Protein AF-A0A453E4I3-F1 (afdb_monomer)

Nearest PDB structures (foldseek):
  7nac-assembly1_x  TM=6.043E-01  e=1.266E-05  Saccharomyces cerevisiae BY4741

Foldseek 3Di:
DVLLVVCQQAVVLQVVLQVVLVVVLVCLVPDPCCVVSPLLPDASLVVSVVSNHLDHDPDPSVVVVSHHNPNHDHPPDDDSVPRAHPDPVVNVVVVVVVVVVVVCVVPPDPPPDPPPDDPDPDDPDDDDDPVVVVVVVVVVVVVLVVVLVVLVVCVVVVNADPVRSCVVNVVVDDDDDDDDDDDDDDDDDDDDDDDDPPPDPDDDDDDDDDDDDDDDDDDDDDD

InterPro domains:
  IPR025313 ATP-dependent rRNA helicase SPB4-like, C-terminal extension [PF13959] (10-59)
  IPR025313 ATP-dependent rRNA helicase SPB4-like, C-terminal extension [SM01178] (1-61)

Solvent-accessible surface area (backbone atoms only — not comparable to full-atom values): 14624 Å² total; per-residue (Å²): 114,71,58,39,56,50,26,62,65,20,34,62,52,38,53,48,26,50,52,51,52,54,51,48,58,50,50,58,68,72,46,84,60,52,86,80,51,42,68,73,73,41,52,53,10,45,51,41,52,75,51,22,49,67,66,84,77,96,40,74,78,62,70,69,69,57,46,45,59,64,72,52,74,74,68,79,94,71,69,75,83,74,47,48,49,78,49,69,71,58,40,54,51,48,52,52,51,50,50,52,52,51,52,48,62,70,67,49,71,81,75,74,71,87,66,75,80,70,87,69,81,84,71,87,76,72,88,71,55,73,70,58,50,52,60,45,50,61,45,54,56,51,53,50,54,53,48,49,53,52,51,51,53,32,40,78,67,68,78,41,55,71,72,57,49,28,63,73,65,61,70,73,72,80,90,83,87,88,82,88,85,86,84,81,89,85,83,89,80,85,88,84,80,90,90,84,92,82,87,82,93,83,77,87,81,93,81,82,90,77,87,83,80,84,83,78,84,80,81,83,80,80,130

Structure (mmCIF, N/CA/C/O backbone):
data_AF-A0A453E4I3-F1
#
_entry.id   AF-A0A453E4I3-F1
#
loop_
_atom_site.group_PDB
_atom_site.id
_atom_site.type_symbol
_atom_site.label_atom_id
_atom_site.label_alt_id
_atom_site.label_comp_id
_atom_site.label_asym_id
_atom_site.label_entity_id
_atom_site.label_seq_id
_atom_site.pdbx_PDB_ins_code
_atom_site.Cartn_x
_atom_site.Cartn_y
_atom_site.Cartn_z
_atom_site.occupancy
_atom_site.B_iso_or_equiv
_atom_site.auth_seq_id
_atom_site.auth_comp_id
_atom_site.auth_asym_id
_atom_site.auth_atom_id
_atom_site.pdbx_PDB_model_num
ATOM 1 N N . LEU A 1 1 ? -17.769 -10.051 -6.712 1.00 65.50 1 LEU A N 1
ATOM 2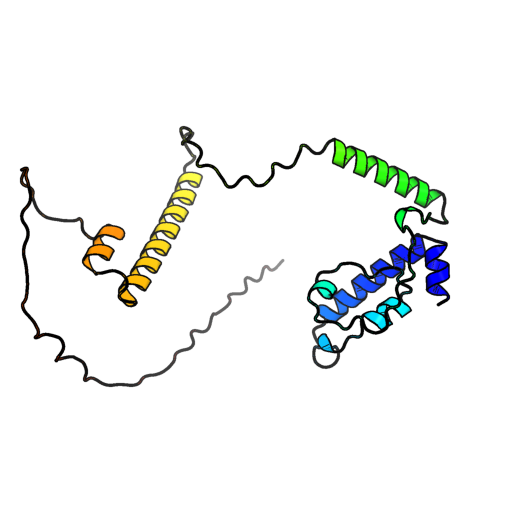 C CA . LEU A 1 1 ? -17.917 -8.737 -6.027 1.00 65.50 1 LEU A CA 1
ATOM 3 C C . LEU A 1 1 ? -18.300 -8.841 -4.541 1.00 65.50 1 LEU A C 1
ATOM 5 O O . LEU A 1 1 ? -18.122 -7.856 -3.840 1.00 65.50 1 LEU A O 1
ATOM 9 N N . GLN A 1 2 ? -18.733 -10.004 -4.033 1.00 82.44 2 GLN A N 1
ATOM 10 C CA . GLN A 1 2 ? -19.125 -10.207 -2.622 1.00 82.44 2 GLN A CA 1
ATOM 11 C C . GLN A 1 2 ? -18.036 -9.840 -1.590 1.00 82.44 2 GLN A C 1
ATOM 13 O O . GLN A 1 2 ? -18.333 -9.367 -0.501 1.00 82.44 2 GLN A O 1
ATOM 18 N N . ILE A 1 3 ? -16.753 -9.998 -1.933 1.00 86.88 3 ILE A N 1
ATOM 19 C CA . ILE A 1 3 ? -15.653 -9.616 -1.030 1.00 86.88 3 ILE A CA 1
ATOM 20 C C . ILE A 1 3 ? -15.566 -8.088 -0.876 1.00 86.88 3 ILE A C 1
ATOM 22 O O . ILE A 1 3 ? -15.268 -7.594 0.207 1.00 86.88 3 ILE A O 1
ATOM 26 N N . ARG A 1 4 ? -15.880 -7.320 -1.930 1.00 86.81 4 ARG A N 1
ATOM 27 C CA . ARG A 1 4 ? -15.870 -5.849 -1.872 1.00 86.81 4 ARG A CA 1
ATOM 28 C C . ARG A 1 4 ? -16.998 -5.298 -1.010 1.00 86.81 4 ARG A C 1
ATOM 30 O O . ARG A 1 4 ? -16.767 -4.337 -0.290 1.00 86.81 4 ARG A O 1
ATOM 37 N N . THR A 1 5 ? -18.185 -5.905 -1.052 1.00 88.12 5 THR A N 1
ATOM 38 C CA . THR A 1 5 ? -19.294 -5.510 -0.169 1.00 88.12 5 THR A CA 1
ATOM 39 C C . THR A 1 5 ? -18.941 -5.795 1.289 1.00 88.12 5 THR A C 1
ATOM 41 O O . THR A 1 5 ? -19.054 -4.908 2.126 1.00 88.12 5 THR A O 1
ATOM 44 N N . ALA A 1 6 ? -18.359 -6.962 1.575 1.00 88.00 6 ALA A N 1
ATOM 45 C CA . ALA A 1 6 ? -17.867 -7.281 2.915 1.00 88.00 6 ALA A CA 1
ATOM 46 C C . ALA A 1 6 ? -16.753 -6.323 3.391 1.00 88.00 6 ALA A C 1
ATOM 48 O O . ALA A 1 6 ? -16.702 -5.954 4.563 1.00 88.00 6 ALA A O 1
ATOM 49 N N . ALA A 1 7 ? -15.873 -5.879 2.489 1.00 87.38 7 ALA A N 1
ATOM 50 C CA . ALA A 1 7 ? -14.812 -4.924 2.807 1.00 87.38 7 ALA A CA 1
ATOM 51 C C . ALA A 1 7 ? -15.319 -3.486 3.040 1.00 87.38 7 ALA A C 1
ATOM 53 O O . ALA A 1 7 ? -14.639 -2.708 3.708 1.00 87.38 7 ALA A O 1
ATOM 54 N N . LEU A 1 8 ? -16.499 -3.133 2.516 1.00 87.00 8 LEU A N 1
ATOM 55 C CA . LEU A 1 8 ? -17.184 -1.873 2.829 1.00 87.00 8 LEU A CA 1
ATOM 56 C C . LEU A 1 8 ? -17.835 -1.895 4.212 1.00 87.00 8 LEU A C 1
ATOM 58 O O . LEU A 1 8 ? -17.857 -0.876 4.896 1.00 87.00 8 LEU A O 1
ATOM 62 N N . GLU A 1 9 ? -18.348 -3.052 4.621 1.00 88.19 9 GLU A N 1
ATOM 63 C CA . GLU A 1 9 ? -19.006 -3.232 5.914 1.00 88.19 9 GLU A CA 1
ATOM 64 C C . GLU A 1 9 ? -18.011 -3.349 7.074 1.00 88.19 9 GLU A C 1
ATOM 66 O O . GLU A 1 9 ? -18.270 -2.830 8.160 1.00 88.19 9 GLU A O 1
ATOM 71 N N . ASP A 1 10 ? -16.875 -4.026 6.865 1.00 90.25 10 ASP A N 1
ATOM 72 C CA . ASP A 1 10 ? -15.872 -4.251 7.906 1.00 90.25 10 ASP A CA 1
ATOM 73 C C . ASP A 1 10 ? -14.458 -3.853 7.471 1.00 90.25 10 ASP A C 1
ATOM 75 O O . ASP A 1 10 ? -13.824 -4.460 6.598 1.00 90.25 10 ASP A O 1
ATOM 79 N N . ARG A 1 11 ? -13.900 -2.884 8.205 1.00 88.94 11 ARG A N 1
ATOM 80 C CA . ARG A 1 11 ? -12.520 -2.414 8.039 1.00 88.94 11 ARG A CA 1
ATOM 81 C C . ARG A 1 11 ? -11.485 -3.536 8.175 1.00 88.94 11 ARG A C 1
ATOM 83 O O . ARG A 1 11 ? -10.435 -3.482 7.536 1.00 88.94 11 ARG A O 1
ATOM 90 N N . ASN A 1 12 ? -11.751 -4.565 8.983 1.00 90.06 12 ASN A N 1
ATOM 91 C CA . ASN A 1 12 ? -10.831 -5.693 9.161 1.00 90.06 12 ASN A CA 1
ATOM 92 C C . ASN A 1 12 ? -10.594 -6.448 7.851 1.00 90.06 12 ASN A C 1
ATOM 94 O O . ASN A 1 12 ? -9.460 -6.810 7.538 1.00 90.06 12 ASN A O 1
ATOM 98 N N . ILE A 1 13 ? -11.662 -6.673 7.088 1.00 90.81 13 ILE A N 1
ATOM 99 C CA . ILE A 1 13 ? -11.611 -7.382 5.809 1.00 90.81 13 ILE A CA 1
ATOM 100 C C . ILE A 1 13 ? -10.838 -6.539 4.795 1.00 90.81 13 ILE A C 1
ATOM 102 O O . ILE A 1 13 ? -9.934 -7.054 4.139 1.00 90.81 13 ILE A O 1
ATOM 106 N N . MET A 1 14 ? -11.103 -5.230 4.754 1.00 89.25 14 MET A N 1
ATOM 107 C CA . MET A 1 14 ? -10.353 -4.285 3.925 1.00 89.25 14 MET A CA 1
ATOM 108 C C . MET A 1 14 ? -8.845 -4.309 4.229 1.00 89.25 14 MET A C 1
ATOM 110 O O . MET A 1 14 ? -8.030 -4.464 3.319 1.00 89.25 14 MET A O 1
ATOM 114 N N . GLU A 1 15 ? -8.448 -4.187 5.500 1.00 89.62 15 GLU A N 1
ATOM 115 C CA . GLU A 1 15 ? -7.031 -4.180 5.896 1.00 89.62 15 GLU A CA 1
ATOM 116 C C . GLU A 1 15 ? -6.336 -5.517 5.611 1.00 89.62 15 GLU A C 1
ATOM 118 O O . GLU A 1 15 ? -5.180 -5.544 5.179 1.00 89.62 15 GLU A O 1
ATOM 123 N N . LYS A 1 16 ? -7.039 -6.638 5.814 1.00 92.00 16 LYS A N 1
ATOM 124 C CA . LYS A 1 16 ? -6.532 -7.972 5.471 1.00 92.00 16 LYS A CA 1
ATOM 125 C C . LYS A 1 16 ? -6.342 -8.133 3.966 1.00 92.00 16 LYS A C 1
ATOM 127 O O . LYS A 1 16 ? -5.296 -8.637 3.564 1.00 92.00 16 LYS A O 1
ATOM 132 N N . GLY A 1 17 ? -7.293 -7.669 3.155 1.00 92.12 17 GLY A N 1
ATOM 133 C CA . GLY A 1 17 ? -7.183 -7.672 1.695 1.00 92.12 17 GLY A CA 1
ATOM 134 C C . GLY A 1 17 ? -5.969 -6.874 1.219 1.00 92.12 17 GLY A C 1
ATOM 135 O O . GLY A 1 17 ? -5.160 -7.380 0.443 1.00 92.12 17 GLY A O 1
ATOM 136 N N . LEU A 1 18 ? -5.770 -5.670 1.769 1.00 91.31 18 LEU A N 1
ATOM 137 C CA . LEU A 1 18 ? -4.597 -4.837 1.477 1.00 91.31 18 LEU A CA 1
ATOM 138 C C . LEU A 1 18 ? -3.288 -5.542 1.843 1.00 91.31 18 LEU A C 1
ATOM 140 O O . LEU A 1 18 ? -2.374 -5.612 1.023 1.00 91.31 18 LEU A O 1
ATOM 144 N N . ARG A 1 19 ? -3.193 -6.095 3.057 1.00 92.69 19 ARG A N 1
ATOM 145 C CA . ARG A 1 19 ? -1.989 -6.800 3.518 1.00 92.69 19 ARG A CA 1
ATOM 146 C C . ARG A 1 19 ? -1.689 -8.036 2.669 1.00 92.69 19 ARG A C 1
ATOM 148 O O . ARG A 1 19 ? -0.531 -8.249 2.315 1.00 92.69 19 ARG A O 1
ATOM 155 N N . ALA A 1 20 ? -2.711 -8.824 2.341 1.00 94.25 20 ALA A N 1
ATOM 156 C CA . ALA A 1 20 ? -2.578 -10.012 1.504 1.00 94.25 20 ALA A CA 1
ATOM 157 C C . ALA A 1 20 ? -2.053 -9.642 0.112 1.00 94.25 20 ALA A C 1
ATOM 159 O O . ALA A 1 20 ? -1.038 -10.183 -0.324 1.00 94.25 20 ALA A O 1
ATOM 160 N N . PHE A 1 21 ? -2.658 -8.643 -0.529 1.00 92.50 21 PHE A N 1
ATOM 161 C CA . PHE A 1 21 ? -2.232 -8.159 -1.838 1.00 92.50 21 PHE A CA 1
ATOM 162 C C . PHE A 1 21 ? -0.782 -7.653 -1.844 1.00 92.50 21 PHE A C 1
ATOM 164 O O . PHE A 1 21 ? 0.012 -8.059 -2.690 1.00 92.50 21 PHE A O 1
ATOM 171 N N . VAL A 1 22 ? -0.403 -6.818 -0.869 1.00 91.00 22 VAL A N 1
ATOM 172 C CA . VAL A 1 22 ? 0.975 -6.307 -0.734 1.00 91.00 22 VAL A CA 1
ATOM 173 C C . VAL A 1 22 ? 1.964 -7.465 -0.582 1.00 91.00 22 VAL A C 1
ATOM 175 O O . VAL A 1 22 ? 3.005 -7.486 -1.240 1.00 91.00 22 VAL A O 1
ATOM 178 N N . SER A 1 23 ? 1.635 -8.444 0.267 1.00 93.12 23 SER A N 1
ATOM 179 C CA . SER A 1 23 ? 2.494 -9.608 0.497 1.00 93.12 23 SER A CA 1
ATOM 180 C C . SER A 1 23 ? 2.661 -10.466 -0.757 1.00 93.12 23 SER A C 1
ATOM 182 O O . SER A 1 23 ? 3.783 -10.855 -1.075 1.00 93.12 23 SER A O 1
ATOM 184 N N . PHE A 1 24 ? 1.582 -10.674 -1.517 1.00 92.38 24 PHE A N 1
ATOM 185 C CA . PHE A 1 24 ? 1.616 -11.416 -2.770 1.00 92.38 24 PHE A CA 1
ATOM 186 C C . PHE A 1 24 ? 2.510 -10.719 -3.797 1.00 92.38 24 PHE A C 1
ATOM 188 O O . PHE A 1 24 ? 3.460 -11.323 -4.289 1.00 92.38 24 PHE A O 1
ATOM 195 N N . VAL A 1 25 ? 2.270 -9.431 -4.067 1.00 89.81 25 VAL A N 1
ATOM 196 C CA . VAL A 1 25 ? 3.032 -8.662 -5.066 1.00 89.81 25 VAL A CA 1
ATOM 197 C C . VAL A 1 25 ? 4.521 -8.634 -4.718 1.00 89.81 25 VAL A C 1
ATOM 199 O O . VAL A 1 25 ? 5.370 -8.810 -5.593 1.00 89.81 25 VAL A O 1
ATOM 202 N N . ARG A 1 26 ? 4.851 -8.475 -3.432 1.00 89.38 26 ARG A N 1
ATOM 203 C CA . ARG A 1 26 ? 6.235 -8.516 -2.957 1.00 89.38 26 ARG A CA 1
ATOM 204 C C . ARG A 1 26 ? 6.865 -9.897 -3.142 1.00 89.38 26 ARG A C 1
ATOM 206 O O . ARG A 1 26 ? 7.964 -9.982 -3.679 1.00 89.38 26 ARG A O 1
ATOM 213 N N . SER A 1 27 ? 6.164 -10.962 -2.753 1.00 90.56 27 SER A N 1
ATOM 214 C CA . SER A 1 27 ? 6.661 -12.333 -2.923 1.00 90.56 27 SER A CA 1
ATOM 215 C C . SER A 1 27 ? 6.886 -12.683 -4.396 1.00 90.56 27 SER A C 1
ATOM 217 O O . SER A 1 27 ? 7.904 -13.272 -4.739 1.00 90.56 27 SER A O 1
ATOM 219 N N . TYR A 1 28 ? 5.995 -12.227 -5.282 1.00 89.38 28 TYR A N 1
ATOM 220 C CA . TYR A 1 28 ? 6.096 -12.439 -6.722 1.00 89.38 28 TYR A CA 1
ATOM 221 C C . TYR A 1 28 ? 7.325 -11.730 -7.312 1.00 89.38 28 TYR A C 1
ATOM 223 O O . TYR A 1 28 ? 7.970 -12.251 -8.217 1.00 89.38 28 TYR A O 1
ATOM 231 N N . LYS A 1 29 ? 7.680 -10.551 -6.785 1.00 86.38 2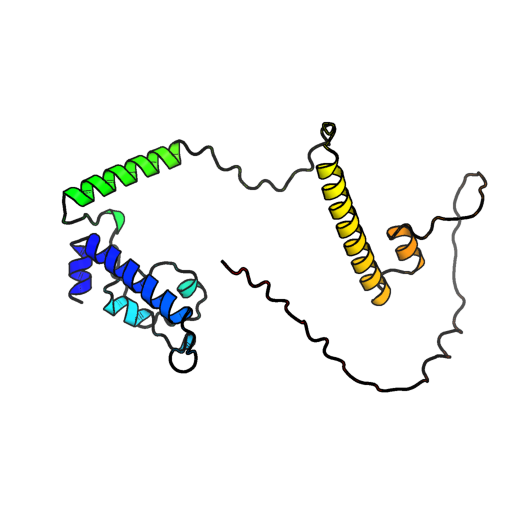9 LYS A N 1
ATOM 232 C CA . LYS A 1 29 ? 8.879 -9.801 -7.187 1.00 86.38 29 LYS A CA 1
ATOM 233 C C . LYS A 1 29 ? 10.178 -10.435 -6.689 1.00 86.38 29 LYS A C 1
ATOM 235 O O . LYS A 1 29 ? 11.168 -10.424 -7.412 1.00 86.38 29 LYS A O 1
ATOM 240 N N . GLU A 1 30 ? 10.192 -10.914 -5.448 1.00 88.00 30 GLU A N 1
ATOM 241 C CA . GLU A 1 30 ? 11.379 -11.504 -4.811 1.00 88.00 30 GLU A CA 1
ATOM 242 C C . GLU A 1 30 ? 11.638 -12.953 -5.269 1.00 88.00 30 GLU A C 1
ATOM 244 O O . GLU A 1 30 ? 12.717 -13.493 -5.032 1.00 88.00 30 GLU A O 1
ATOM 249 N N . HIS A 1 31 ? 10.679 -13.583 -5.951 1.00 89.56 31 HIS A N 1
ATOM 250 C CA . HIS A 1 31 ? 10.796 -14.961 -6.406 1.00 89.56 31 HIS A CA 1
ATOM 251 C C . HIS A 1 31 ? 11.916 -15.156 -7.448 1.00 89.56 31 HIS A C 1
ATOM 253 O O . HIS A 1 31 ? 12.016 -14.428 -8.434 1.00 89.56 31 HIS A O 1
ATOM 259 N N . HIS A 1 32 ? 12.734 -16.201 -7.274 1.00 83.44 32 HIS A N 1
ATOM 260 C CA . HIS A 1 32 ? 13.898 -16.460 -8.133 1.00 83.44 32 HIS A CA 1
ATOM 261 C C . HIS A 1 32 ? 13.551 -17.012 -9.529 1.00 83.44 32 HIS A C 1
ATOM 263 O O . HIS A 1 32 ? 14.314 -16.814 -10.474 1.00 83.44 32 HIS A O 1
ATOM 269 N N . CYS A 1 33 ? 12.405 -17.681 -9.703 1.00 85.50 33 CYS A N 1
ATOM 270 C CA . CYS A 1 33 ? 11.999 -18.236 -11.004 1.00 85.50 33 CYS A CA 1
ATOM 271 C C . CYS A 1 33 ? 11.365 -17.176 -11.918 1.00 85.50 33 CYS A C 1
ATOM 273 O O . CYS A 1 33 ? 10.150 -17.149 -12.114 1.00 85.50 33 CYS A O 1
ATOM 275 N N . SER A 1 34 ? 12.207 -16.339 -12.518 1.00 80.62 34 SER A N 1
ATOM 276 C CA . SER A 1 34 ? 11.815 -15.266 -13.444 1.00 80.62 34 SER A CA 1
ATOM 277 C C . SER A 1 34 ? 11.158 -15.752 -14.745 1.00 80.62 34 SER A C 1
ATOM 279 O O . SER A 1 34 ? 10.424 -14.993 -15.380 1.00 80.62 34 SER A O 1
ATOM 281 N N . PHE A 1 35 ? 11.404 -17.007 -15.147 1.00 84.31 35 PHE A N 1
ATOM 282 C CA . PHE A 1 35 ? 10.834 -17.594 -16.366 1.00 84.31 35 PHE A CA 1
ATOM 283 C C . PHE A 1 35 ? 9.330 -17.869 -16.237 1.00 84.31 35 PHE A C 1
ATOM 285 O O . PHE A 1 35 ? 8.564 -17.540 -17.140 1.00 84.31 35 PHE A O 1
ATOM 292 N N . ILE A 1 36 ? 8.912 -18.428 -15.099 1.00 87.69 36 ILE A N 1
ATOM 293 C CA . ILE A 1 36 ? 7.507 -18.744 -14.810 1.00 87.69 36 ILE A CA 1
ATOM 294 C C . ILE A 1 36 ? 6.795 -17.483 -14.310 1.00 87.69 36 ILE A C 1
ATOM 296 O O . ILE A 1 36 ? 5.741 -17.108 -14.819 1.00 87.69 36 ILE A O 1
ATOM 300 N N . PHE A 1 37 ? 7.408 -16.773 -13.360 1.00 87.06 37 PHE A N 1
ATOM 301 C CA . PHE A 1 37 ? 6.843 -15.567 -12.762 1.00 87.06 37 PHE A CA 1
ATOM 302 C C . PHE A 1 37 ? 7.352 -14.318 -13.475 1.00 87.06 37 PHE A C 1
ATOM 304 O O . PHE A 1 37 ? 8.240 -13.595 -13.019 1.00 87.06 37 PHE A O 1
ATOM 311 N N . ARG A 1 38 ? 6.771 -14.055 -14.646 1.00 87.12 38 ARG A N 1
ATOM 312 C CA . ARG A 1 38 ? 7.106 -12.874 -15.446 1.00 87.12 38 ARG A CA 1
ATOM 313 C C . ARG A 1 38 ? 6.513 -11.626 -14.797 1.00 87.12 38 ARG A C 1
ATOM 315 O O . ARG A 1 38 ? 5.298 -11.453 -14.785 1.00 87.12 38 ARG A O 1
ATOM 322 N N . TRP A 1 39 ? 7.367 -10.722 -14.316 1.00 85.12 39 TRP A N 1
ATOM 323 C CA . TRP A 1 39 ? 6.939 -9.459 -13.692 1.00 85.12 39 TRP A CA 1
ATOM 324 C C . TRP A 1 39 ? 6.088 -8.582 -14.620 1.00 85.12 39 TRP A C 1
ATOM 326 O O . TRP A 1 39 ? 5.026 -8.107 -14.239 1.00 85.12 39 TRP A O 1
ATOM 336 N N . LYS A 1 40 ? 6.521 -8.428 -15.878 1.00 84.50 40 LYS A N 1
ATOM 337 C CA . LYS A 1 40 ? 5.840 -7.591 -16.884 1.00 84.50 40 LYS A CA 1
ATOM 338 C C . LYS A 1 40 ? 4.477 -8.135 -17.330 1.00 84.50 40 LYS A C 1
ATOM 340 O O . LYS A 1 40 ? 3.692 -7.392 -17.903 1.00 84.50 40 LYS A O 1
ATOM 345 N N . GLY A 1 41 ? 4.228 -9.429 -17.127 1.00 84.38 41 GLY A N 1
ATOM 346 C CA . GLY A 1 41 ? 2.976 -10.087 -17.512 1.00 84.38 41 GLY A CA 1
ATOM 347 C C . GLY A 1 41 ? 1.935 -10.121 -16.396 1.00 84.38 41 GLY A C 1
ATOM 348 O O . GLY A 1 41 ? 0.846 -10.641 -16.610 1.00 84.38 41 GLY A O 1
ATOM 349 N N . LEU A 1 42 ? 2.260 -9.606 -15.205 1.00 87.12 42 LEU A N 1
ATOM 350 C CA . LEU A 1 42 ? 1.363 -9.669 -14.062 1.00 87.12 42 LEU A CA 1
ATOM 351 C C . LEU A 1 42 ? 0.258 -8.607 -14.182 1.00 87.12 42 LEU A C 1
ATOM 353 O O . LEU A 1 42 ? 0.509 -7.400 -14.123 1.00 87.12 42 LEU A O 1
ATOM 357 N N . GLU A 1 43 ? -0.984 -9.067 -14.320 1.00 88.00 43 GLU A N 1
ATOM 358 C CA . GLU A 1 43 ? -2.178 -8.221 -14.364 1.00 88.00 43 GLU A CA 1
ATOM 359 C C . GLU A 1 43 ? -2.638 -7.846 -12.949 1.00 88.00 43 GLU A C 1
ATOM 361 O O . GLU A 1 43 ? -3.567 -8.418 -12.375 1.00 88.00 43 GLU A O 1
ATOM 366 N N . VAL A 1 44 ? -1.978 -6.842 -12.376 1.00 87.94 44 VAL A N 1
ATOM 367 C CA . VAL A 1 44 ? -2.244 -6.367 -11.010 1.00 87.94 44 VAL A CA 1
ATOM 368 C C . VAL A 1 44 ? -3.665 -5.832 -10.847 1.00 87.94 44 VAL A C 1
ATOM 370 O O . VAL A 1 44 ? -4.245 -5.960 -9.771 1.00 87.94 44 VAL A O 1
ATOM 373 N N . GLY A 1 45 ? -4.241 -5.258 -11.907 1.00 87.94 45 GLY A N 1
ATOM 374 C CA . GLY A 1 45 ? -5.604 -4.732 -11.876 1.00 87.94 45 GLY A CA 1
ATOM 375 C C . GLY A 1 45 ? -6.651 -5.801 -11.544 1.00 87.94 45 GLY A C 1
ATOM 376 O O . GLY A 1 45 ? -7.450 -5.604 -10.630 1.00 87.94 45 GLY A O 1
ATOM 377 N N . LYS A 1 46 ? -6.611 -6.954 -12.227 1.00 89.06 46 LYS A N 1
ATOM 378 C CA . LYS A 1 46 ? -7.532 -8.077 -11.969 1.00 89.06 46 LYS A CA 1
ATOM 379 C C . LYS A 1 46 ? -7.279 -8.712 -10.607 1.00 89.06 46 LYS A C 1
ATOM 381 O O . LYS A 1 46 ? -8.218 -8.940 -9.854 1.00 89.06 46 LYS A O 1
ATOM 386 N N . LEU A 1 47 ? -6.012 -8.890 -10.248 1.00 90.25 47 LEU A N 1
ATOM 387 C CA . LEU A 1 47 ? -5.635 -9.416 -8.942 1.00 90.25 47 LEU A CA 1
ATOM 388 C C . LEU A 1 47 ? -6.183 -8.544 -7.796 1.00 90.25 47 LEU A C 1
ATOM 390 O O . LEU A 1 47 ? -6.741 -9.044 -6.823 1.00 90.25 47 LEU A O 1
ATOM 394 N N . ALA A 1 48 ? -6.092 -7.219 -7.925 1.00 89.94 48 ALA A N 1
ATOM 395 C CA . ALA A 1 48 ? -6.660 -6.288 -6.954 1.00 89.94 48 ALA A CA 1
ATOM 396 C C . ALA A 1 48 ? -8.190 -6.435 -6.819 1.00 89.94 48 ALA A C 1
ATOM 398 O O . ALA A 1 48 ? -8.730 -6.248 -5.726 1.00 89.94 48 ALA A O 1
ATOM 399 N N . MET A 1 49 ? -8.891 -6.792 -7.901 1.00 88.25 49 MET A N 1
ATOM 400 C CA . MET A 1 49 ? -10.328 -7.086 -7.867 1.00 88.25 49 MET A CA 1
ATOM 401 C C . MET A 1 49 ? -10.632 -8.378 -7.102 1.00 88.25 49 MET A C 1
ATOM 403 O O . MET A 1 49 ? -11.595 -8.406 -6.335 1.00 88.25 49 MET A O 1
ATOM 407 N N . GLU A 1 50 ? -9.819 -9.421 -7.286 1.00 88.56 50 GLU A N 1
ATOM 408 C CA . GLU A 1 50 ? -9.969 -10.720 -6.612 1.00 88.56 50 GLU A CA 1
ATOM 409 C C . GLU A 1 50 ? -9.745 -10.613 -5.102 1.00 88.56 50 GLU A C 1
ATOM 411 O O . GLU A 1 50 ? -10.546 -11.123 -4.321 1.00 88.56 50 GLU A O 1
ATOM 416 N N . TYR A 1 51 ? -8.735 -9.846 -4.677 1.00 89.81 51 TYR A N 1
ATOM 417 C CA . TYR A 1 51 ? -8.526 -9.511 -3.262 1.00 89.81 51 TYR A CA 1
ATOM 418 C C . TYR A 1 51 ? -9.582 -8.550 -2.695 1.00 89.81 51 TYR A C 1
ATOM 420 O O . TYR A 1 51 ? -9.541 -8.211 -1.512 1.00 89.81 51 TYR A O 1
ATOM 428 N N . GLY A 1 52 ? -10.524 -8.090 -3.523 1.00 88.81 52 GLY A N 1
ATOM 429 C CA . GLY A 1 52 ? -11.607 -7.212 -3.110 1.00 88.81 52 GLY A CA 1
ATOM 430 C C . GLY A 1 52 ? -11.139 -5.826 -2.680 1.00 88.81 52 GLY A C 1
ATOM 431 O O . GLY A 1 52 ? -11.784 -5.198 -1.845 1.00 88.81 52 GLY A O 1
ATOM 432 N N . LEU A 1 53 ? -10.031 -5.330 -3.239 1.00 89.31 53 LEU A N 1
ATOM 433 C CA . LEU A 1 53 ? -9.504 -4.018 -2.885 1.00 89.31 53 LEU A CA 1
ATOM 434 C C . LEU A 1 53 ? -10.439 -2.908 -3.355 1.00 89.31 53 LEU A C 1
ATOM 436 O O . LEU A 1 53 ? -10.889 -2.902 -4.504 1.00 89.31 53 LEU A O 1
ATOM 440 N N . LEU A 1 54 ? -10.688 -1.946 -2.469 1.00 87.62 54 LEU A N 1
ATOM 441 C CA . LEU A 1 54 ? -11.436 -0.731 -2.786 1.00 87.62 54 LEU A CA 1
ATOM 442 C C . LEU A 1 54 ? -10.520 0.316 -3.434 1.00 87.62 54 LEU A C 1
ATOM 444 O O . LEU A 1 54 ? -10.924 1.008 -4.364 1.00 87.62 54 LEU A O 1
ATOM 448 N N . GLN A 1 55 ? -9.266 0.378 -2.976 1.00 85.69 55 GLN A N 1
ATOM 449 C CA . GLN A 1 55 ? -8.212 1.240 -3.497 1.00 85.69 55 GLN A CA 1
ATOM 450 C C . GLN A 1 55 ? -6.929 0.431 -3.689 1.00 85.69 55 GLN A C 1
ATOM 452 O O . GLN A 1 55 ? -6.584 -0.414 -2.861 1.00 85.69 55 GLN A O 1
ATOM 457 N N . ILE A 1 56 ? -6.202 0.714 -4.769 1.00 85.06 56 ILE A N 1
ATOM 458 C CA . ILE A 1 56 ? -4.878 0.133 -4.984 1.00 85.06 56 ILE A CA 1
ATOM 459 C C . ILE A 1 56 ? -3.878 0.822 -4.043 1.00 85.06 56 ILE A C 1
ATOM 461 O O . ILE A 1 56 ? -3.744 2.049 -4.098 1.00 85.06 56 ILE A O 1
ATOM 465 N N . PRO A 1 57 ? -3.154 0.073 -3.192 1.00 86.00 57 PRO A N 1
ATOM 466 C CA . PRO A 1 57 ? -2.146 0.658 -2.324 1.00 86.00 57 PRO A CA 1
ATOM 467 C C . PRO A 1 57 ? -0.991 1.229 -3.149 1.00 86.00 57 PRO A C 1
ATOM 469 O O . PRO A 1 57 ? -0.503 0.623 -4.105 1.00 86.00 57 PRO A O 1
ATOM 472 N N . SER A 1 58 ? -0.524 2.407 -2.742 1.00 80.75 58 SER A N 1
ATOM 473 C CA . SER A 1 58 ? 0.560 3.123 -3.411 1.00 80.75 58 SER A CA 1
ATOM 474 C C . SER A 1 58 ? 1.924 2.520 -3.047 1.00 80.75 58 SER A C 1
ATOM 476 O O . SER A 1 58 ? 2.642 3.032 -2.189 1.00 80.75 58 SER A O 1
ATOM 478 N N . MET A 1 59 ? 2.276 1.402 -3.682 1.00 82.38 59 MET A N 1
ATOM 479 C CA . MET A 1 59 ? 3.543 0.688 -3.472 1.00 82.38 59 MET A CA 1
ATOM 480 C C . MET A 1 59 ? 4.591 1.078 -4.521 1.00 82.38 59 MET A C 1
ATOM 482 O O . MET A 1 59 ? 4.209 1.387 -5.653 1.00 82.38 59 MET A O 1
ATOM 486 N N . PRO A 1 60 ? 5.904 1.035 -4.210 1.00 73.75 60 PRO A N 1
ATOM 487 C CA . PRO A 1 60 ? 6.933 1.300 -5.211 1.00 73.75 60 PRO A CA 1
ATOM 488 C C . PRO A 1 60 ? 6.777 0.363 -6.414 1.00 73.75 60 PRO A C 1
ATOM 490 O O . PRO A 1 60 ? 6.900 0.806 -7.544 1.00 73.75 60 PRO A O 1
ATOM 493 N N . GLU A 1 61 ? 6.395 -0.893 -6.212 1.00 78.12 61 GLU A N 1
ATOM 494 C CA . GLU A 1 61 ? 6.135 -1.862 -7.282 1.00 78.12 61 GLU A CA 1
ATOM 495 C C . GLU A 1 61 ? 5.104 -1.360 -8.298 1.00 78.12 61 GLU A C 1
ATOM 497 O O . GLU A 1 61 ? 5.322 -1.476 -9.499 1.00 78.12 61 GLU A O 1
ATOM 502 N N . VAL A 1 62 ? 4.018 -0.756 -7.812 1.00 74.12 62 VAL A N 1
ATOM 503 C CA . VAL A 1 62 ? 2.902 -0.268 -8.632 1.00 74.12 62 VAL A CA 1
ATOM 504 C C . VAL A 1 62 ? 3.223 1.092 -9.265 1.00 74.12 62 VAL A C 1
ATOM 506 O O . VAL A 1 62 ? 2.799 1.365 -10.383 1.00 74.12 62 VAL A O 1
ATOM 509 N N . LYS A 1 63 ? 4.014 1.936 -8.587 1.00 70.62 63 LYS A N 1
ATOM 510 C CA . LYS A 1 63 ? 4.368 3.295 -9.042 1.00 70.62 63 LYS A CA 1
ATOM 511 C C . LYS A 1 63 ? 5.265 3.336 -10.276 1.00 70.62 63 LYS A C 1
ATOM 513 O O . LYS A 1 63 ? 5.186 4.287 -11.041 1.00 70.62 63 LYS A O 1
ATOM 518 N N . HIS A 1 64 ? 6.126 2.341 -10.481 1.00 67.06 64 HIS A N 1
ATOM 519 C CA . HIS A 1 64 ? 7.089 2.364 -11.591 1.00 67.06 64 HIS A CA 1
ATOM 520 C C . HIS A 1 64 ? 6.469 2.007 -12.961 1.00 67.06 64 HIS A C 1
ATOM 522 O O . HIS A 1 64 ? 7.213 1.663 -13.873 1.00 67.06 64 HIS A O 1
ATOM 528 N N . ASN A 1 65 ? 5.135 2.054 -13.117 1.00 61.06 65 ASN A N 1
ATOM 529 C CA . ASN A 1 65 ? 4.385 1.838 -14.370 1.00 61.06 65 ASN A CA 1
ATOM 530 C C . ASN A 1 65 ? 4.710 0.542 -15.144 1.00 61.06 65 ASN A C 1
ATOM 532 O O . ASN A 1 65 ? 4.333 0.390 -16.301 1.00 61.06 65 ASN A O 1
ATOM 536 N N . ASN A 1 66 ? 5.378 -0.421 -14.508 1.00 64.12 66 ASN A N 1
ATOM 537 C CA . ASN A 1 66 ? 5.772 -1.682 -15.138 1.00 64.12 66 ASN A CA 1
ATOM 538 C C . ASN A 1 66 ? 4.667 -2.749 -15.104 1.00 64.12 66 ASN A C 1
ATOM 540 O O . ASN A 1 66 ? 4.862 -3.826 -15.666 1.00 64.12 66 ASN A O 1
ATOM 544 N N . LEU A 1 67 ? 3.546 -2.483 -14.426 1.00 72.75 67 LEU A N 1
ATOM 545 C CA . LEU A 1 67 ? 2.451 -3.435 -14.257 1.00 72.75 67 LEU A CA 1
ATOM 546 C C . LEU A 1 67 ? 1.152 -2.855 -14.795 1.00 72.75 67 LEU A C 1
ATOM 548 O O . LEU A 1 67 ? 0.830 -1.686 -14.584 1.00 72.75 67 LEU A O 1
ATOM 552 N N . SER A 1 68 ? 0.398 -3.705 -15.486 1.00 75.06 68 SER A N 1
ATOM 553 C CA . SER A 1 68 ? -0.877 -3.326 -16.076 1.00 75.06 68 SER A CA 1
ATOM 554 C C . SER A 1 68 ? -1.946 -3.198 -14.990 1.00 75.06 68 SER A C 1
ATOM 556 O O . SER A 1 68 ? -2.289 -4.168 -14.309 1.00 75.06 68 SER A O 1
ATOM 558 N N . LEU A 1 69 ? -2.508 -1.995 -14.856 1.00 75.62 69 LEU A N 1
ATOM 559 C CA . LEU A 1 69 ? -3.678 -1.713 -14.013 1.00 75.62 69 LEU A CA 1
ATOM 560 C C . LEU A 1 69 ? -5.008 -2.008 -14.731 1.00 75.62 69 LEU A C 1
ATOM 562 O O . LEU A 1 69 ? -6.083 -1.705 -14.212 1.00 75.62 69 LEU A O 1
ATOM 566 N N . LYS A 1 70 ? -4.952 -2.605 -15.928 1.00 78.44 70 LYS A N 1
ATOM 567 C CA . LYS A 1 70 ? -6.133 -2.960 -16.717 1.00 78.44 70 LYS A CA 1
ATOM 568 C C . LYS A 1 70 ? -7.024 -3.924 -15.924 1.00 78.44 70 LYS A C 1
ATOM 570 O O . LYS A 1 70 ? -6.555 -4.939 -15.415 1.00 78.44 70 LYS A O 1
ATOM 575 N N . GLY A 1 71 ? -8.313 -3.603 -15.836 1.00 77.31 71 GLY A N 1
ATOM 576 C CA . GLY A 1 71 ? -9.314 -4.434 -15.159 1.00 77.31 71 GLY A CA 1
ATOM 577 C C . GLY A 1 71 ? -9.580 -4.084 -13.694 1.00 77.31 71 GLY A C 1
ATOM 578 O O . GLY A 1 71 ? -10.413 -4.743 -13.080 1.00 77.31 71 GLY A O 1
ATOM 579 N N . PHE A 1 72 ? -8.936 -3.053 -13.136 1.00 82.88 72 PHE A N 1
ATOM 580 C CA . PHE A 1 72 ? -9.354 -2.502 -11.847 1.00 82.88 72 PHE A CA 1
ATOM 581 C C . PHE A 1 72 ? -10.471 -1.473 -12.031 1.00 82.88 72 PHE A C 1
ATOM 583 O O . PHE A 1 72 ? -10.291 -0.464 -12.710 1.00 82.88 72 PHE A O 1
ATOM 590 N N . PHE A 1 73 ? -11.603 -1.706 -11.371 1.00 80.81 73 PHE A N 1
ATOM 591 C CA . PHE A 1 73 ? -12.714 -0.761 -11.319 1.00 80.81 73 PHE A CA 1
ATOM 592 C C . PHE A 1 73 ? -12.737 -0.091 -9.941 1.00 80.81 73 PHE A C 1
ATOM 594 O O . PHE A 1 73 ? -13.079 -0.771 -8.962 1.00 80.81 73 PHE A O 1
ATOM 601 N N . PRO A 1 74 ? -12.348 1.193 -9.822 1.00 72.31 74 PRO A N 1
ATOM 602 C CA . PRO A 1 74 ? -12.475 1.922 -8.568 1.00 72.31 74 PRO A CA 1
ATOM 603 C C . PRO A 1 74 ? -13.958 2.105 -8.234 1.00 72.31 74 PRO A C 1
ATOM 605 O O . PRO A 1 74 ? -14.742 2.549 -9.070 1.00 72.31 74 PRO A O 1
ATOM 608 N N . LEU A 1 75 ? -14.343 1.766 -7.005 1.00 68.12 75 LEU A N 1
ATOM 609 C CA . LEU A 1 75 ? -15.644 2.161 -6.471 1.00 68.12 75 LEU A CA 1
ATOM 610 C C . LEU A 1 75 ? -15.514 3.631 -6.050 1.00 68.12 75 LEU A C 1
ATOM 612 O O . LEU A 1 75 ? -14.739 3.949 -5.150 1.00 68.12 75 LEU A O 1
ATOM 616 N N . GLY A 1 76 ? -16.171 4.529 -6.783 1.00 60.75 76 GLY A N 1
ATOM 617 C CA . GLY A 1 76 ? -16.055 5.974 -6.582 1.00 60.75 76 GLY A CA 1
ATOM 618 C C . GLY A 1 76 ? -16.584 6.454 -5.224 1.00 60.75 76 GLY A C 1
ATOM 619 O O . GLY A 1 76 ? -17.543 5.896 -4.700 1.00 60.75 76 GLY A O 1
ATOM 620 N N . ASN A 1 77 ? -15.964 7.524 -4.708 1.00 60.16 77 ASN A N 1
ATOM 621 C CA . ASN A 1 77 ? -16.416 8.385 -3.599 1.00 60.16 77 ASN A CA 1
ATOM 622 C C . ASN A 1 77 ? -16.761 7.696 -2.267 1.00 60.16 77 ASN A C 1
ATOM 624 O O . ASN A 1 77 ? -17.795 7.981 -1.667 1.00 60.16 77 ASN A O 1
ATOM 628 N N . ILE A 1 78 ? -15.879 6.833 -1.761 1.00 72.69 78 ILE A N 1
ATOM 629 C CA . ILE A 1 78 ? -16.020 6.263 -0.413 1.00 72.69 78 ILE A CA 1
ATOM 630 C C . ILE A 1 78 ? -14.850 6.734 0.445 1.00 72.69 78 ILE A C 1
ATOM 632 O O . ILE A 1 78 ? -13.691 6.475 0.123 1.00 72.69 78 ILE A O 1
ATOM 636 N N . ASP A 1 79 ? -15.151 7.428 1.542 1.00 73.62 79 ASP A N 1
ATOM 637 C CA . ASP A 1 79 ? -14.138 7.828 2.515 1.00 73.62 79 ASP A CA 1
ATOM 638 C C . ASP A 1 79 ? -13.727 6.618 3.372 1.00 73.62 79 ASP A C 1
ATOM 640 O O . ASP A 1 79 ? -14.414 6.210 4.313 1.00 73.62 79 ASP A O 1
ATOM 644 N N . PHE A 1 80 ? -12.567 6.036 3.052 1.00 74.81 80 PHE A N 1
ATOM 645 C CA . PHE A 1 80 ? -11.991 4.885 3.757 1.00 74.81 80 PHE A CA 1
ATOM 646 C C . PHE A 1 80 ? -11.694 5.164 5.241 1.00 74.81 80 PHE A C 1
ATOM 648 O O . PHE A 1 80 ? -11.483 4.235 6.033 1.00 74.81 80 PHE A O 1
ATOM 655 N N . SER A 1 81 ? -11.652 6.435 5.653 1.00 76.75 81 SER A N 1
ATOM 656 C CA . SER A 1 81 ? -11.454 6.803 7.054 1.00 76.75 81 SER A CA 1
ATOM 657 C C . SER A 1 81 ? -12.680 6.470 7.918 1.00 76.75 81 SER A C 1
ATOM 659 O O . SER A 1 81 ? -12.506 6.050 9.070 1.00 76.75 81 SER A O 1
ATOM 661 N N . GLN A 1 82 ? -13.883 6.534 7.332 1.00 80.19 82 GLN A N 1
ATOM 662 C CA . GLN A 1 82 ? -15.168 6.346 8.014 1.00 80.19 82 GLN A CA 1
ATOM 663 C C . GLN A 1 82 ? -15.546 4.879 8.227 1.00 80.19 82 GLN A C 1
ATOM 665 O O . GLN A 1 82 ? -16.387 4.582 9.075 1.00 80.19 82 GLN A O 1
ATOM 670 N N . ILE A 1 83 ? -14.912 3.947 7.508 1.00 82.62 83 ILE A N 1
ATOM 671 C CA . ILE A 1 83 ? -15.171 2.513 7.673 1.00 82.62 83 ILE A CA 1
ATOM 672 C C . ILE A 1 83 ? -14.720 2.097 9.080 1.00 82.62 83 ILE A C 1
ATOM 674 O O . ILE A 1 83 ? -13.541 2.239 9.443 1.00 82.62 83 ILE A O 1
ATOM 678 N N . LYS A 1 84 ? -15.673 1.617 9.883 1.00 84.69 84 LYS A N 1
ATOM 679 C CA . LYS A 1 84 ? -15.475 1.162 11.266 1.00 84.69 84 LYS A CA 1
ATOM 680 C C . LYS A 1 84 ? -15.147 -0.329 11.289 1.00 84.69 84 LYS A C 1
ATOM 682 O O . LYS A 1 84 ? -15.509 -1.070 10.376 1.00 84.69 84 LYS A O 1
ATOM 687 N N . PHE A 1 85 ? -14.452 -0.779 12.330 1.00 87.88 85 PHE A N 1
ATOM 688 C CA . PHE A 1 85 ? -14.367 -2.214 12.595 1.00 87.88 85 PHE A CA 1
ATOM 689 C C . PHE A 1 85 ? -15.717 -2.732 13.096 1.00 87.88 85 PHE A C 1
ATOM 691 O O . PHE A 1 85 ? -16.341 -2.101 13.952 1.00 87.88 85 PHE A O 1
ATOM 698 N N . LYS A 1 86 ? -16.131 -3.912 12.623 1.00 87.69 86 LYS A N 1
ATOM 699 C CA . LYS A 1 86 ? -17.304 -4.608 13.180 1.00 87.69 86 LYS A CA 1
ATOM 700 C C . LYS A 1 86 ? -17.085 -4.986 14.656 1.00 87.69 86 LYS A C 1
ATOM 702 O O . LYS A 1 86 ? -18.007 -4.925 15.468 1.00 87.69 86 LYS A O 1
ATOM 707 N N . ASP A 1 87 ? -15.838 -5.292 15.019 1.00 89.44 87 ASP A N 1
ATOM 708 C CA . ASP A 1 87 ? -15.431 -5.623 16.386 1.00 89.44 87 ASP A CA 1
ATOM 709 C C . ASP A 1 87 ? -15.212 -4.380 17.265 1.00 89.44 87 ASP A C 1
ATOM 711 O O . ASP A 1 87 ? -14.266 -3.604 17.084 1.00 89.44 87 ASP A O 1
ATOM 715 N N . LYS A 1 88 ? -16.030 -4.250 18.317 1.00 86.38 88 LYS A N 1
ATOM 716 C CA . LYS A 1 88 ? -15.980 -3.129 19.277 1.00 86.38 88 LYS A CA 1
ATOM 717 C C . LYS A 1 88 ? -14.640 -3.017 20.020 1.00 86.38 88 LYS A C 1
ATOM 719 O O . LYS A 1 88 ? -14.207 -1.916 20.355 1.00 86.38 88 LYS A O 1
ATOM 724 N N . THR A 1 89 ? -13.977 -4.137 20.307 1.00 87.69 89 THR A N 1
ATOM 725 C CA . THR A 1 89 ? -12.673 -4.170 20.998 1.00 87.69 89 THR A CA 1
ATOM 726 C C . THR A 1 89 ? -11.563 -3.589 20.127 1.00 87.69 89 THR A C 1
ATOM 728 O O . THR A 1 89 ? -10.742 -2.799 20.595 1.00 87.69 89 THR A O 1
ATOM 731 N N . ARG A 1 90 ? -11.576 -3.930 18.839 1.00 84.81 90 ARG A N 1
ATOM 732 C CA . ARG A 1 90 ? -10.587 -3.489 17.862 1.00 84.81 90 ARG A CA 1
ATOM 733 C C . ARG A 1 90 ? -10.758 -2.019 17.497 1.00 84.81 90 ARG A C 1
ATOM 735 O O . ARG A 1 90 ? -9.764 -1.311 17.367 1.00 84.81 90 ARG A O 1
ATOM 742 N N . GLU A 1 91 ? -11.994 -1.528 17.441 1.00 84.19 91 GLU A N 1
ATOM 743 C CA . GLU A 1 91 ? -12.253 -0.096 17.255 1.00 84.19 91 GLU A CA 1
ATOM 744 C C . GLU A 1 91 ? -11.735 0.735 18.444 1.00 84.19 91 GLU A C 1
ATOM 746 O O . GLU A 1 91 ? -11.084 1.759 18.241 1.00 84.19 91 GLU A O 1
ATOM 751 N N . LYS A 1 92 ? -11.897 0.258 19.689 1.00 84.69 92 LYS A N 1
ATOM 752 C CA . LYS A 1 92 ? -11.286 0.910 20.867 1.00 84.69 92 LYS A CA 1
ATOM 753 C C . LYS A 1 92 ? -9.757 0.958 20.772 1.00 84.69 92 LYS A C 1
ATOM 755 O O . LYS A 1 92 ? -9.150 1.987 21.070 1.00 84.69 92 LYS A O 1
ATOM 760 N N . GLN A 1 93 ? -9.125 -0.136 20.338 1.00 87.06 93 GLN A N 1
ATOM 761 C CA . GLN A 1 93 ? -7.674 -0.175 20.120 1.00 87.06 93 GLN A CA 1
ATOM 762 C C . GLN A 1 93 ? -7.237 0.806 19.027 1.00 87.06 93 GLN A C 1
ATOM 764 O O . GLN A 1 93 ? -6.272 1.543 19.225 1.00 87.06 93 GLN A O 1
ATOM 769 N N . ARG A 1 94 ? -7.973 0.870 17.912 1.00 84.12 94 ARG A N 1
ATOM 770 C CA . ARG A 1 94 ? -7.726 1.821 16.821 1.00 84.12 94 ARG A CA 1
ATOM 771 C C . ARG A 1 94 ? -7.798 3.259 17.315 1.00 84.12 94 ARG A C 1
ATOM 773 O O . ARG A 1 94 ? -6.890 4.030 17.034 1.00 84.12 94 ARG A O 1
ATOM 780 N N . GLN A 1 95 ? -8.834 3.619 18.069 1.00 84.94 95 GLN A N 1
ATOM 781 C CA . GLN A 1 95 ? -8.979 4.968 18.618 1.00 84.94 95 GLN A CA 1
ATOM 782 C C . GLN A 1 95 ? -7.831 5.320 19.567 1.00 84.94 95 GLN A C 1
ATOM 784 O O . GLN A 1 95 ? -7.293 6.420 19.490 1.00 84.94 95 GLN A O 1
ATOM 789 N N . LYS A 1 96 ? -7.399 4.380 20.417 1.00 88.44 96 LYS A N 1
ATOM 790 C CA . LYS A 1 96 ? -6.227 4.576 21.283 1.00 88.44 96 LYS A CA 1
ATOM 791 C C . LYS A 1 96 ? -4.944 4.772 20.469 1.00 88.44 96 LYS A C 1
ATOM 793 O O . LYS A 1 96 ? -4.143 5.634 20.811 1.00 88.44 96 LYS A O 1
ATOM 798 N N . ALA A 1 97 ? -4.755 4.005 19.395 1.00 87.50 97 ALA A N 1
ATOM 799 C CA . ALA A 1 97 ? -3.611 4.151 18.498 1.00 87.50 97 ALA A CA 1
ATOM 800 C C . ALA A 1 97 ? -3.644 5.480 17.724 1.00 87.50 97 ALA A C 1
ATOM 802 O O . ALA A 1 97 ? -2.615 6.132 17.604 1.00 87.50 97 ALA A O 1
ATOM 803 N N . LEU A 1 98 ? -4.818 5.909 17.250 1.00 84.75 98 LEU A N 1
ATOM 804 C CA . LEU A 1 98 ? -5.015 7.199 16.582 1.00 84.75 98 LEU A CA 1
ATOM 805 C C . LEU A 1 98 ? -4.717 8.373 17.514 1.00 84.75 98 LEU A C 1
ATOM 807 O O . LEU A 1 98 ? -4.003 9.280 17.108 1.00 84.75 98 LEU A O 1
ATOM 811 N N . LYS A 1 99 ? -5.210 8.330 18.759 1.00 87.38 99 LYS A N 1
ATOM 812 C CA . LYS A 1 99 ? -4.915 9.349 19.777 1.00 87.38 99 LYS A CA 1
ATOM 813 C C . LYS A 1 99 ? -3.422 9.421 20.077 1.00 87.38 99 LYS A C 1
ATOM 815 O O . LYS A 1 99 ? -2.843 10.487 19.948 1.00 87.38 99 LYS A O 1
ATOM 820 N N . ARG A 1 100 ? -2.782 8.276 20.340 1.00 87.62 100 ARG A N 1
ATOM 821 C CA . ARG A 1 100 ? -1.325 8.207 20.548 1.00 87.62 100 ARG A CA 1
ATOM 822 C C . ARG A 1 100 ? -0.543 8.763 19.366 1.00 87.62 100 ARG A C 1
ATOM 824 O O . ARG A 1 100 ? 0.388 9.522 19.566 1.00 87.62 100 ARG A O 1
ATOM 831 N N . LYS A 1 101 ? -0.936 8.413 18.139 1.00 86.06 101 LYS A N 1
ATOM 832 C CA . LYS A 1 101 ? -0.265 8.897 16.930 1.00 86.06 101 LYS A CA 1
ATOM 833 C C . LYS A 1 101 ? -0.472 10.400 16.719 1.00 86.06 101 LYS A C 1
ATOM 835 O O . LYS A 1 101 ? 0.435 11.065 16.244 1.00 86.06 101 LYS A O 1
ATOM 840 N N . ALA A 1 102 ? -1.644 10.934 17.063 1.00 86.00 102 ALA A N 1
ATOM 841 C CA . ALA A 1 102 ? -1.909 12.371 17.017 1.00 86.00 102 ALA A CA 1
ATOM 842 C C . ALA A 1 102 ? -1.118 13.133 18.092 1.00 86.00 102 ALA A C 1
ATOM 844 O O . ALA A 1 102 ? -0.557 14.180 17.798 1.00 86.00 102 ALA A O 1
ATOM 845 N N . GLU A 1 103 ? -1.028 12.589 19.307 1.00 84.81 103 GLU A N 1
ATOM 846 C CA . GLU A 1 103 ? -0.202 13.128 20.395 1.00 84.81 103 GLU A CA 1
ATOM 847 C C . GLU A 1 103 ? 1.291 13.086 20.048 1.00 84.81 103 GLU A C 1
ATOM 849 O O . GLU A 1 103 ? 2.012 14.037 20.326 1.00 84.81 103 GLU A O 1
ATOM 854 N N . GLU A 1 104 ? 1.757 12.010 19.414 1.00 83.69 104 GLU A N 1
ATOM 855 C CA . GLU A 1 104 ? 3.136 11.872 18.936 1.00 83.69 104 GLU A CA 1
ATOM 856 C C . GLU A 1 104 ? 3.441 12.873 17.818 1.00 83.69 104 GLU A C 1
ATOM 858 O O . GLU A 1 104 ? 4.461 13.544 17.878 1.00 83.69 104 GLU A O 1
ATOM 863 N N . LEU A 1 105 ? 2.527 13.059 16.859 1.00 78.62 105 LEU A N 1
ATOM 864 C CA . LEU A 1 105 ? 2.682 14.061 15.800 1.00 78.62 105 LEU A CA 1
ATOM 865 C C . LEU A 1 105 ? 2.637 15.503 16.340 1.00 78.62 105 LEU A C 1
ATOM 867 O O . LEU A 1 105 ? 3.258 16.392 15.771 1.00 78.62 105 LEU A O 1
ATOM 871 N N . ALA A 1 106 ? 1.891 15.744 17.422 1.00 80.06 106 ALA A N 1
ATOM 872 C CA . ALA A 1 106 ? 1.812 17.050 18.077 1.00 80.06 106 ALA A CA 1
ATOM 873 C C . ALA A 1 106 ? 3.030 17.343 18.970 1.00 80.06 106 ALA A C 1
ATOM 875 O O . ALA A 1 106 ? 3.404 18.502 19.128 1.00 80.06 106 ALA A O 1
ATOM 876 N N . ASN A 1 107 ? 3.638 16.303 19.550 1.00 76.19 107 ASN A N 1
ATOM 877 C CA . ASN A 1 107 ? 4.851 16.405 20.361 1.00 76.19 107 ASN A CA 1
ATOM 878 C C . ASN A 1 107 ? 6.141 16.220 19.550 1.00 76.19 107 ASN A C 1
ATOM 880 O O . ASN A 1 107 ? 7.225 16.442 20.093 1.00 76.19 107 ASN A O 1
ATOM 884 N N . GLU A 1 108 ? 6.060 15.819 18.278 1.00 68.88 108 GLU A N 1
ATOM 885 C CA . GLU A 1 108 ? 7.219 15.821 17.395 1.00 68.88 108 GLU A CA 1
ATOM 886 C C . GLU A 1 108 ? 7.665 17.276 17.184 1.00 68.88 108 GLU A C 1
ATOM 888 O O . GLU A 1 108 ? 6.908 18.087 16.640 1.00 68.88 108 GLU A O 1
ATOM 893 N N . PRO A 1 109 ? 8.891 17.649 17.603 1.00 66.06 109 PRO A N 1
ATOM 894 C CA . PRO A 1 109 ? 9.428 18.954 17.261 1.00 66.06 109 PRO A CA 1
ATOM 895 C C . PRO A 1 109 ? 9.481 19.054 15.732 1.00 66.06 109 PRO A C 1
ATOM 897 O O . PRO A 1 109 ? 9.803 18.053 15.081 1.00 66.06 109 PRO A O 1
ATOM 900 N N . PRO A 1 110 ? 9.190 20.227 15.138 1.00 61.84 110 PRO A N 1
ATOM 901 C CA . PRO A 1 110 ? 9.185 20.377 13.692 1.00 61.84 110 PRO A CA 1
ATOM 902 C C . PRO A 1 110 ? 10.525 19.888 13.157 1.00 61.84 110 PRO A C 1
ATOM 904 O O . PRO A 1 110 ? 11.576 20.446 13.490 1.00 61.84 110 PRO A O 1
ATOM 907 N N . VAL A 1 111 ? 10.485 18.809 12.369 1.00 59.69 111 VAL A N 1
ATOM 908 C CA . VAL A 1 111 ? 11.662 18.300 11.671 1.00 59.69 111 VAL A CA 1
ATOM 909 C C . VAL A 1 111 ? 12.207 19.493 10.898 1.00 59.69 111 VAL A C 1
ATOM 911 O O . VAL A 1 111 ? 11.484 20.022 10.048 1.00 59.69 111 VAL A O 1
ATOM 914 N N . PRO A 1 112 ? 13.424 19.984 11.204 1.00 55.94 112 PRO A N 1
ATOM 915 C CA . PRO A 1 112 ? 13.959 21.104 10.466 1.00 55.94 112 PRO A CA 1
ATOM 916 C C . PRO A 1 112 ? 14.012 20.652 9.014 1.00 55.94 112 PRO A C 1
ATOM 918 O O . PRO A 1 112 ? 14.682 19.662 8.696 1.00 55.94 112 PRO A O 1
ATOM 921 N N . GLU A 1 113 ? 13.273 21.353 8.146 1.00 61.34 113 GLU A N 1
ATOM 922 C CA . GLU A 1 113 ? 13.452 21.255 6.703 1.00 61.34 113 GLU A CA 1
ATOM 923 C C . GLU A 1 113 ? 14.950 21.188 6.454 1.00 61.34 113 GLU A C 1
ATOM 925 O O . GLU A 1 113 ? 15.702 21.949 7.073 1.00 61.34 113 GLU A O 1
ATOM 930 N N . LYS A 1 114 ? 15.396 20.238 5.625 1.00 59.53 114 LYS A N 1
ATOM 931 C CA . LYS A 1 114 ? 16.802 20.105 5.244 1.00 59.53 114 LYS A CA 1
ATOM 932 C C . LYS A 1 114 ? 17.248 21.425 4.620 1.00 59.53 114 LYS A C 1
ATOM 934 O O . LYS A 1 114 ? 17.193 21.606 3.409 1.00 59.53 114 LYS A O 1
ATOM 939 N N . ARG A 1 115 ? 17.680 22.357 5.467 1.00 55.31 115 ARG A N 1
ATOM 940 C CA . ARG A 1 115 ? 18.327 23.592 5.075 1.00 55.31 115 ARG A CA 1
ATOM 941 C C . ARG A 1 115 ? 19.592 23.130 4.385 1.00 55.31 115 ARG A C 1
ATOM 943 O O . ARG A 1 115 ? 20.412 22.446 5.002 1.00 55.31 115 ARG A O 1
ATOM 950 N N . ILE A 1 116 ? 19.716 23.478 3.109 1.00 59.34 116 ILE A N 1
ATOM 951 C CA . ILE A 1 116 ? 20.994 23.491 2.402 1.00 59.34 116 ILE A CA 1
ATOM 952 C C . ILE A 1 116 ? 22.005 24.078 3.400 1.00 59.34 116 ILE A C 1
ATOM 954 O O . ILE A 1 116 ? 21.725 25.162 3.930 1.00 59.34 116 ILE A O 1
ATOM 958 N N . PRO A 1 117 ? 23.077 23.356 3.778 1.00 51.19 117 PRO A N 1
ATOM 959 C CA . PRO A 1 117 ? 23.977 23.835 4.812 1.00 51.19 117 PRO A CA 1
ATOM 960 C C . PRO A 1 117 ? 24.536 25.190 4.382 1.00 51.19 117 PRO A C 1
ATOM 962 O O . PRO A 1 117 ? 25.337 25.269 3.460 1.00 51.19 117 PRO A O 1
ATOM 965 N N . ARG A 1 118 ? 24.086 26.269 5.028 1.00 61.62 118 ARG A N 1
ATOM 966 C CA . ARG A 1 118 ? 24.827 27.527 5.000 1.00 61.62 118 ARG A CA 1
ATOM 967 C C . ARG A 1 118 ? 26.137 27.237 5.719 1.00 61.62 118 ARG A C 1
ATOM 969 O O . ARG A 1 118 ? 26.086 26.703 6.833 1.00 61.62 118 ARG A O 1
ATOM 976 N N . GLU A 1 119 ? 27.258 27.520 5.062 1.00 62.53 119 GLU A N 1
ATOM 977 C CA . GLU A 1 119 ? 28.598 27.411 5.637 1.00 62.53 119 GLU A CA 1
ATOM 978 C C . GLU A 1 119 ? 28.579 28.065 7.018 1.00 62.53 119 GLU A C 1
ATOM 980 O O . GLU A 1 119 ? 28.299 29.254 7.176 1.00 62.53 119 GLU A O 1
ATOM 985 N N . ARG A 1 120 ? 28.727 27.236 8.052 1.00 58.69 120 ARG A N 1
ATOM 986 C CA . ARG A 1 120 ? 28.770 27.720 9.427 1.00 58.69 120 ARG A CA 1
ATOM 987 C C . ARG A 1 120 ? 30.202 28.191 9.670 1.00 58.69 120 ARG A C 1
ATOM 989 O O . ARG A 1 120 ? 31.105 27.429 9.338 1.00 58.69 120 ARG A O 1
ATOM 996 N N . PRO A 1 121 ? 30.424 29.366 10.279 1.00 61.44 121 PRO A N 1
ATOM 997 C CA . PRO A 1 121 ? 31.766 29.765 10.677 1.00 61.44 121 PRO A CA 1
ATOM 998 C C . PRO A 1 121 ? 32.341 28.738 11.660 1.00 61.44 121 PRO A C 1
ATOM 1000 O O . PRO A 1 121 ? 31.639 28.268 12.569 1.00 61.44 121 PRO A O 1
ATOM 1003 N N . ASP A 1 122 ? 33.602 28.369 11.432 1.00 57.44 122 ASP A N 1
ATOM 1004 C CA . ASP A 1 122 ? 34.321 27.336 12.170 1.00 57.44 122 ASP A CA 1
ATOM 1005 C C . ASP A 1 122 ? 34.317 27.625 13.672 1.00 57.44 122 ASP A C 1
ATOM 1007 O O . ASP A 1 122 ? 34.876 28.606 14.162 1.00 57.44 122 ASP A O 1
ATOM 1011 N N . LYS A 1 123 ? 33.680 26.736 14.437 1.00 59.53 123 LYS A N 1
ATOM 1012 C CA . LYS A 1 123 ? 33.785 26.758 15.897 1.00 59.53 123 LYS A CA 1
ATOM 1013 C C . LYS A 1 123 ? 35.159 26.209 16.295 1.00 59.53 123 LYS A C 1
ATOM 1015 O O . LYS A 1 123 ? 35.583 25.205 15.716 1.00 59.53 123 LYS A O 1
ATOM 1020 N N . PRO A 1 124 ? 35.825 26.768 17.322 1.00 57.69 124 PRO A N 1
ATOM 1021 C CA . PRO A 1 124 ? 37.115 26.259 17.773 1.00 57.69 124 PRO A CA 1
ATOM 1022 C C . PRO A 1 124 ? 36.984 24.789 18.200 1.00 57.69 124 PRO A C 1
ATOM 1024 O O . PRO A 1 124 ? 36.229 24.441 19.114 1.00 57.69 124 PRO A O 1
ATOM 1027 N N . LYS A 1 125 ? 37.691 23.905 17.481 1.00 61.44 125 LYS A N 1
ATOM 1028 C CA . LYS A 1 125 ? 37.661 22.450 17.675 1.00 61.44 125 LYS A CA 1
ATOM 1029 C C . LYS A 1 125 ? 38.142 22.122 19.098 1.00 61.44 125 LYS A C 1
ATOM 1031 O O . LYS A 1 125 ? 39.287 22.398 19.452 1.00 61.44 125 LYS A O 1
ATOM 1036 N N . ARG A 1 126 ? 37.292 21.486 19.921 1.00 66.75 126 ARG A N 1
ATOM 1037 C CA . ARG A 1 126 ? 37.745 20.819 21.162 1.00 66.75 126 ARG A CA 1
ATOM 1038 C C . ARG A 1 126 ? 38.862 19.837 20.799 1.00 66.75 126 ARG A C 1
ATOM 1040 O O . ARG A 1 126 ? 38.779 19.170 19.768 1.00 66.75 126 ARG A O 1
ATOM 1047 N N . LYS A 1 127 ? 39.891 19.736 21.648 1.00 68.75 127 LYS A N 1
ATOM 1048 C CA . LYS A 1 127 ? 41.025 18.817 21.458 1.00 68.75 127 LYS A CA 1
ATOM 1049 C C . LYS A 1 127 ? 40.497 17.388 21.262 1.00 68.75 127 LYS A C 1
ATOM 1051 O O . LYS A 1 127 ? 39.989 16.782 22.200 1.00 68.75 127 LYS A O 1
ATOM 1056 N N . GLN A 1 128 ? 40.585 16.875 20.036 1.00 64.31 128 GLN A N 1
ATOM 1057 C CA . GLN A 1 128 ? 40.126 15.530 19.693 1.00 64.31 128 GLN A CA 1
ATOM 1058 C C . GLN A 1 128 ? 41.086 14.459 20.216 1.00 64.31 128 GLN A C 1
ATOM 1060 O O . GLN A 1 128 ? 42.308 14.643 20.187 1.00 64.31 128 GLN A O 1
ATOM 1065 N N . THR A 1 129 ? 40.525 13.327 20.645 1.00 73.88 129 THR A N 1
ATOM 1066 C CA . THR A 1 129 ? 41.253 12.129 21.090 1.00 73.88 129 THR A CA 1
ATOM 1067 C C . THR A 1 129 ? 42.059 11.512 19.935 1.00 73.88 129 THR A C 1
ATOM 1069 O O . THR A 1 129 ? 41.629 11.571 18.785 1.00 73.88 129 THR A O 1
ATOM 1072 N N . GLY A 1 130 ? 43.198 10.863 20.217 1.00 77.12 130 GLY A N 1
ATOM 1073 C CA . GLY A 1 130 ? 44.122 10.342 19.190 1.00 77.12 130 GLY A CA 1
ATOM 1074 C C . GLY A 1 130 ? 43.483 9.450 18.111 1.00 77.12 130 GLY A C 1
ATOM 1075 O O . GLY A 1 130 ? 43.809 9.584 16.937 1.00 77.12 130 GLY A O 1
ATOM 1076 N N . LYS A 1 131 ? 42.495 8.618 18.472 1.00 73.75 131 LYS A N 1
ATOM 1077 C CA . LYS A 1 131 ? 41.751 7.782 17.508 1.00 73.75 131 LYS A CA 1
ATOM 1078 C C . LYS A 1 131 ? 40.889 8.599 16.539 1.00 73.75 131 LYS A C 1
ATOM 1080 O O . LYS A 1 131 ? 40.772 8.237 15.377 1.00 73.75 131 LYS A O 1
ATOM 1085 N N . GLN A 1 132 ? 40.303 9.704 17.004 1.00 71.44 132 GLN A N 1
ATOM 1086 C CA . GLN A 1 132 ? 39.501 10.587 16.152 1.00 71.44 132 GLN A CA 1
ATOM 1087 C C . GLN A 1 132 ? 40.388 11.329 15.148 1.00 71.44 132 GLN A C 1
ATOM 1089 O O . GLN A 1 132 ? 40.024 11.411 13.979 1.00 71.44 132 GLN A O 1
ATOM 1094 N N . ARG A 1 133 ? 41.587 11.762 15.566 1.00 76.25 133 ARG A N 1
ATOM 1095 C CA . ARG A 1 133 ? 42.566 12.398 14.669 1.00 76.25 133 ARG A CA 1
ATOM 1096 C C . ARG A 1 133 ? 42.964 11.483 13.515 1.00 76.25 133 ARG A C 1
ATOM 1098 O O . ARG A 1 133 ? 42.876 11.907 12.373 1.00 76.25 133 ARG A O 1
ATOM 1105 N N . GLN A 1 134 ? 43.293 10.222 13.804 1.00 74.44 134 GLN A N 1
ATOM 1106 C CA . GLN A 1 134 ? 43.632 9.247 12.760 1.00 74.44 134 GLN A CA 1
ATOM 1107 C C . GLN A 1 134 ? 42.480 9.047 11.772 1.00 74.44 134 GLN A C 1
ATOM 1109 O O . GLN A 1 134 ? 42.691 9.073 10.570 1.00 74.44 134 GLN A O 1
ATOM 1114 N N . THR A 1 135 ? 41.239 8.914 12.255 1.00 79.31 135 THR A N 1
ATOM 1115 C CA . THR A 1 135 ? 40.085 8.733 11.356 1.00 79.31 135 THR A CA 1
ATOM 1116 C C . THR A 1 135 ? 39.750 9.956 10.510 1.00 79.31 135 THR A C 1
ATOM 1118 O O . THR A 1 135 ? 39.064 9.812 9.503 1.00 79.31 135 THR A O 1
ATOM 1121 N N . ILE A 1 136 ? 40.154 11.150 10.942 1.00 80.75 136 ILE A N 1
ATOM 1122 C CA . ILE A 1 136 ? 39.962 12.382 10.177 1.00 80.75 136 ILE A CA 1
ATOM 1123 C C . ILE A 1 136 ? 41.068 12.515 9.139 1.00 80.75 136 ILE A C 1
ATOM 1125 O O . ILE A 1 136 ? 40.735 12.691 7.976 1.00 80.75 136 ILE A O 1
ATOM 1129 N N . GLN A 1 137 ? 42.325 12.283 9.526 1.00 78.00 137 GLN A N 1
ATOM 1130 C CA . GLN A 1 137 ? 43.457 12.220 8.597 1.00 78.00 137 GLN A CA 1
ATOM 1131 C C . GLN A 1 137 ? 43.192 11.206 7.483 1.00 78.00 137 GLN A C 1
ATOM 1133 O O . GLN A 1 137 ? 43.156 11.574 6.323 1.00 78.00 137 GLN A O 1
ATOM 1138 N N 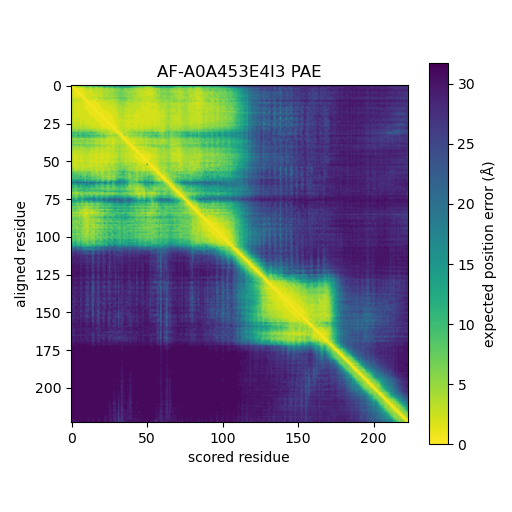. SER A 1 138 ? 42.801 9.970 7.818 1.00 81.88 138 SER A N 1
ATOM 1139 C CA . SER A 1 138 ? 42.486 8.959 6.797 1.00 81.88 138 SER A CA 1
ATOM 1140 C C . SER A 1 138 ? 41.322 9.327 5.872 1.00 81.88 138 SER A C 1
ATOM 1142 O O . SER A 1 138 ? 41.173 8.714 4.822 1.00 81.88 138 SER A O 1
ATOM 1144 N N . LYS A 1 139 ? 40.438 10.251 6.264 1.00 85.50 139 LYS A N 1
ATOM 1145 C CA . LYS A 1 139 ? 39.373 10.745 5.379 1.00 85.50 139 LYS A CA 1
ATOM 1146 C C . LYS A 1 139 ? 39.879 11.877 4.499 1.00 85.50 139 LYS A C 1
ATOM 1148 O O . LYS A 1 139 ? 39.610 11.844 3.307 1.00 85.50 139 LYS A O 1
ATOM 1153 N N . GLU A 1 140 ? 40.615 12.816 5.084 1.00 82.50 140 GLU A N 1
ATOM 1154 C CA . GLU A 1 140 ? 41.272 13.914 4.374 1.00 82.50 140 GLU A CA 1
ATOM 1155 C C . GLU A 1 140 ? 42.210 13.357 3.285 1.00 82.50 140 GLU A C 1
ATOM 1157 O O . GLU A 1 140 ? 42.049 13.721 2.124 1.00 82.50 140 GLU A O 1
ATOM 1162 N N . ASP A 1 141 ? 43.035 12.354 3.610 1.00 85.25 141 ASP A N 1
ATOM 1163 C CA . ASP A 1 141 ? 43.938 11.669 2.669 1.00 85.25 141 ASP A CA 1
ATOM 1164 C C . ASP A 1 141 ? 43.177 10.987 1.513 1.00 85.25 141 ASP A C 1
ATOM 1166 O O . ASP A 1 141 ? 43.593 10.998 0.353 1.00 85.25 141 ASP A O 1
ATOM 1170 N N . MET A 1 142 ? 42.031 10.362 1.813 1.00 86.19 142 MET A N 1
ATOM 1171 C CA . MET A 1 142 ? 41.208 9.701 0.794 1.00 86.19 142 MET A CA 1
ATOM 1172 C C . MET A 1 142 ? 40.517 10.716 -0.117 1.00 86.19 142 MET A C 1
ATOM 1174 O O . MET A 1 142 ? 40.398 10.478 -1.321 1.00 86.19 142 MET A O 1
ATOM 1178 N N . ASP A 1 143 ? 40.055 11.832 0.441 1.00 86.44 143 ASP A N 1
ATOM 1179 C CA . ASP A 1 143 ? 39.421 12.902 -0.320 1.00 86.44 143 ASP A CA 1
ATOM 1180 C C . ASP A 1 143 ? 40.447 13.598 -1.231 1.00 86.44 143 ASP A C 1
ATOM 1182 O O . ASP A 1 143 ? 40.162 13.807 -2.415 1.00 86.44 143 ASP A O 1
ATOM 1186 N N . GLU A 1 144 ? 41.662 13.849 -0.740 1.00 86.56 144 GLU A N 1
ATOM 1187 C CA . GLU A 1 144 ? 42.793 14.368 -1.518 1.00 86.56 144 GLU A CA 1
ATOM 1188 C C . GLU A 1 144 ? 43.138 13.448 -2.698 1.00 86.56 144 GLU A C 1
ATOM 1190 O O . GLU A 1 144 ? 43.074 13.877 -3.855 1.00 86.56 144 GLU A O 1
ATOM 1195 N N . LEU A 1 145 ? 43.313 12.146 -2.448 1.00 87.44 145 LEU A N 1
ATOM 1196 C CA . LEU A 1 145 ? 43.582 11.155 -3.495 1.00 87.44 145 LEU A CA 1
ATOM 1197 C C . LEU A 1 145 ? 42.472 11.108 -4.562 1.00 87.44 145 LEU A C 1
ATOM 1199 O O . LEU A 1 145 ? 42.724 10.930 -5.760 1.00 87.44 145 LEU A O 1
ATOM 1203 N N . THR A 1 146 ? 41.206 11.265 -4.157 1.00 89.94 146 THR A N 1
ATOM 1204 C CA . THR A 1 146 ? 40.096 11.296 -5.122 1.00 89.94 146 THR A CA 1
ATOM 1205 C C . THR A 1 146 ? 40.095 12.560 -5.973 1.00 89.94 146 THR A C 1
ATOM 1207 O O . THR A 1 146 ? 39.703 12.502 -7.147 1.00 89.94 146 THR A O 1
ATOM 1210 N N . ASN A 1 147 ? 40.530 13.689 -5.413 1.00 86.81 147 ASN A N 1
ATOM 1211 C CA . ASN A 1 147 ? 40.659 14.945 -6.133 1.00 86.81 147 ASN A CA 1
ATOM 1212 C C . ASN A 1 147 ? 41.803 14.856 -7.142 1.00 86.81 147 ASN A C 1
ATOM 1214 O O . ASN A 1 147 ? 41.550 15.053 -8.331 1.00 86.81 147 ASN A O 1
ATOM 1218 N N . GLU A 1 148 ? 42.992 14.423 -6.731 1.00 85.69 148 GLU A N 1
ATOM 1219 C CA . GLU A 1 148 ? 44.124 14.174 -7.633 1.00 85.69 148 GLU A CA 1
ATOM 1220 C C . GLU A 1 148 ? 43.737 13.247 -8.789 1.00 85.69 148 GLU A C 1
ATOM 1222 O O . GLU A 1 148 ? 43.956 13.560 -9.959 1.00 85.69 148 GLU A O 1
ATOM 1227 N N . TYR A 1 149 ? 43.037 12.146 -8.502 1.00 86.31 149 TYR A N 1
ATOM 1228 C CA . TYR A 1 149 ? 42.565 11.223 -9.534 1.00 86.31 149 TYR A CA 1
ATOM 1229 C C . TYR A 1 149 ? 41.600 11.877 -10.540 1.00 86.31 149 TYR A C 1
ATOM 1231 O O . TYR A 1 149 ? 41.611 11.556 -11.737 1.00 86.31 149 TYR A O 1
ATOM 1239 N N . ARG A 1 150 ? 40.742 12.800 -10.084 1.00 89.62 150 ARG A N 1
ATOM 1240 C CA . ARG A 1 150 ? 39.852 13.573 -10.966 1.00 89.62 150 ARG A CA 1
ATOM 1241 C C . ARG A 1 150 ? 40.641 14.550 -11.824 1.00 89.62 150 ARG A C 1
ATOM 1243 O O . ARG A 1 150 ? 40.348 14.643 -13.016 1.00 89.62 150 ARG A O 1
ATOM 1250 N N . LEU A 1 151 ? 41.613 15.251 -11.248 1.00 87.88 151 LEU A N 1
ATOM 1251 C CA . LEU A 1 151 ? 42.492 16.150 -11.989 1.00 87.88 151 LEU A CA 1
ATOM 1252 C C . LEU A 1 151 ? 43.325 15.386 -13.021 1.00 87.88 151 LEU A C 1
ATOM 1254 O O . LEU A 1 151 ? 43.359 15.782 -14.181 1.00 87.88 151 LEU A O 1
ATOM 1258 N N . LEU A 1 152 ? 43.841 14.209 -12.672 1.00 86.31 152 LEU A N 1
ATOM 1259 C CA . LEU A 1 152 ? 44.599 13.356 -13.584 1.00 86.31 152 LEU A CA 1
ATOM 1260 C C . LEU A 1 152 ? 43.728 12.871 -14.748 1.00 86.31 152 LEU A C 1
ATOM 1262 O O . LEU A 1 152 ? 44.175 12.775 -15.890 1.00 86.31 152 LEU A O 1
ATOM 1266 N N . LYS A 1 153 ? 42.445 12.586 -14.489 1.00 87.12 153 LYS A N 1
ATOM 1267 C CA . LYS A 1 153 ? 41.476 12.295 -15.555 1.00 87.12 153 LYS A CA 1
ATOM 1268 C C . LYS A 1 153 ? 41.212 13.494 -16.461 1.00 87.12 153 LYS A C 1
ATOM 1270 O O . LYS A 1 153 ? 40.924 13.271 -17.634 1.00 87.12 153 LYS A O 1
ATOM 1275 N N . LYS A 1 154 ? 41.259 14.724 -15.944 1.00 87.44 154 LYS A N 1
ATOM 1276 C CA . LYS A 1 154 ? 41.096 15.949 -16.740 1.00 87.44 154 LYS A CA 1
ATOM 1277 C C . LYS A 1 154 ? 42.347 16.246 -17.574 1.00 87.44 154 LYS A C 1
ATOM 1279 O O . LYS A 1 154 ? 42.186 16.509 -18.761 1.00 87.44 154 LYS A O 1
ATOM 1284 N N . LEU A 1 155 ? 43.545 16.059 -17.013 1.00 87.31 155 LEU A N 1
ATOM 1285 C CA . LEU A 1 155 ? 44.828 16.124 -17.726 1.00 87.31 155 LEU A CA 1
ATOM 1286 C C . LEU A 1 155 ? 44.877 15.096 -18.869 1.00 87.31 155 LEU A C 1
ATOM 1288 O O . LEU A 1 155 ? 45.081 15.445 -20.024 1.00 87.31 155 LEU A O 1
ATOM 1292 N N . LYS A 1 156 ? 44.537 13.825 -18.595 1.00 84.81 156 LYS A N 1
ATOM 1293 C CA . LYS A 1 156 ? 44.457 12.766 -19.628 1.00 84.81 156 LYS A CA 1
ATOM 1294 C C . LYS A 1 156 ? 43.415 13.031 -20.718 1.00 84.81 156 LYS A C 1
ATOM 1296 O O . LYS A 1 156 ? 43.481 12.424 -21.783 1.00 84.81 156 LYS A O 1
ATOM 1301 N N . ARG A 1 157 ? 42.420 13.876 -20.441 1.00 86.00 157 ARG A N 1
ATOM 1302 C CA . ARG A 1 157 ? 41.411 14.321 -21.413 1.00 86.00 157 ARG A CA 1
ATOM 1303 C C . ARG A 1 157 ? 41.816 15.618 -22.127 1.00 86.00 157 ARG A C 1
ATOM 1305 O O . ARG A 1 157 ? 41.085 16.020 -23.024 1.00 86.00 157 ARG A O 1
ATOM 1312 N N . GLY A 1 158 ? 42.938 16.240 -21.751 1.00 80.00 158 GLY A N 1
ATOM 1313 C CA . GLY A 1 158 ? 43.439 17.499 -22.313 1.00 80.00 158 GLY A CA 1
ATOM 1314 C C . GLY A 1 158 ? 42.607 18.726 -21.933 1.00 80.00 158 GLY A C 1
ATOM 1315 O O . GLY A 1 158 ? 42.547 19.676 -22.699 1.00 80.00 158 GLY A O 1
ATOM 1316 N N . VAL A 1 159 ? 41.886 18.671 -20.808 1.00 86.38 159 VAL A N 1
ATOM 1317 C CA . VAL A 1 159 ? 41.031 19.778 -20.323 1.00 86.38 159 VAL A CA 1
ATOM 1318 C C . VAL A 1 159 ? 41.799 20.722 -19.391 1.00 86.38 159 VAL A C 1
ATOM 1320 O O . VAL A 1 159 ? 41.350 21.834 -19.152 1.00 86.38 159 VAL A O 1
ATOM 1323 N N . ILE A 1 160 ? 42.916 20.250 -18.841 1.00 85.31 160 ILE A N 1
ATOM 1324 C CA . ILE A 1 160 ? 43.822 20.968 -17.942 1.00 85.31 160 ILE A CA 1
ATOM 1325 C C . ILE A 1 160 ? 45.228 20.767 -18.515 1.00 85.31 160 ILE A C 1
ATOM 1327 O O . ILE A 1 160 ? 45.520 19.654 -18.965 1.00 85.31 160 ILE A O 1
ATOM 1331 N N . ASP A 1 161 ? 46.050 21.814 -18.502 1.00 85.62 161 ASP A N 1
ATOM 1332 C CA . ASP A 1 161 ? 47.458 21.761 -18.917 1.00 85.62 161 ASP A CA 1
ATOM 1333 C C . ASP A 1 161 ? 48.354 21.209 -17.792 1.00 85.62 161 ASP A C 1
ATOM 1335 O O . ASP A 1 161 ? 47.974 21.191 -16.621 1.00 85.62 161 ASP A O 1
ATOM 1339 N N . GLU A 1 162 ? 49.547 20.722 -18.136 1.00 82.00 162 GLU A N 1
ATOM 1340 C CA . GLU A 1 162 ? 50.458 20.060 -17.186 1.00 82.00 162 GLU A CA 1
ATOM 1341 C C . GLU A 1 162 ? 50.876 21.002 -16.041 1.00 82.00 162 GLU A C 1
ATOM 1343 O O . GLU A 1 162 ? 50.737 20.641 -14.872 1.00 82.00 162 GLU A O 1
ATOM 1348 N N . ASP A 1 163 ? 51.178 22.264 -16.360 1.00 80.38 163 ASP A N 1
ATOM 1349 C CA . ASP A 1 163 ? 51.495 23.314 -15.380 1.00 80.38 163 ASP A CA 1
ATOM 1350 C C . ASP A 1 163 ? 50.320 23.610 -14.421 1.00 80.38 163 ASP A C 1
ATOM 1352 O O . ASP A 1 163 ? 50.491 23.908 -13.235 1.00 80.38 163 ASP A O 1
ATOM 1356 N N . GLU A 1 164 ? 49.083 23.524 -14.923 1.00 81.31 164 GLU A N 1
ATOM 1357 C CA . GLU A 1 164 ? 47.873 23.762 -14.131 1.00 81.31 164 GLU A CA 1
ATOM 1358 C C . GLU A 1 164 ? 47.560 22.559 -13.223 1.00 81.31 164 GLU A C 1
ATOM 1360 O O . GLU A 1 164 ? 47.119 22.730 -12.082 1.00 81.31 164 GLU A O 1
ATOM 1365 N N . TYR A 1 165 ? 47.848 21.341 -13.689 1.00 84.44 165 TYR A N 1
ATOM 1366 C CA . TYR A 1 165 ? 47.762 20.121 -12.890 1.00 84.44 165 TYR A CA 1
ATOM 1367 C C . TYR A 1 165 ? 48.768 20.126 -11.732 1.00 84.44 165 TYR A C 1
ATOM 1369 O O . TYR A 1 165 ? 48.389 19.811 -10.603 1.00 84.44 165 TYR A O 1
ATOM 1377 N N . GLU A 1 166 ? 50.014 20.529 -11.976 1.00 85.50 166 GLU A N 1
ATOM 1378 C CA . GLU A 1 166 ? 51.062 20.615 -10.950 1.00 85.50 166 GLU A CA 1
ATOM 1379 C C . GLU A 1 166 ? 50.745 21.663 -9.881 1.00 85.50 166 GLU A C 1
ATOM 1381 O O . GLU A 1 166 ? 50.917 21.415 -8.684 1.00 85.50 166 GLU A O 1
ATOM 1386 N N . LYS A 1 167 ? 50.190 22.808 -10.295 1.00 85.12 167 LYS A N 1
ATOM 1387 C CA . LYS A 1 167 ? 49.751 23.863 -9.378 1.00 85.12 167 LYS A CA 1
ATOM 1388 C C . LYS A 1 167 ? 48.563 23.440 -8.512 1.00 85.12 167 LYS A C 1
ATOM 1390 O O . LYS A 1 167 ? 48.494 23.814 -7.344 1.00 85.12 167 LYS A O 1
ATOM 1395 N N . LEU A 1 168 ? 47.617 22.683 -9.070 1.00 79.69 168 LEU A N 1
ATOM 1396 C CA . LEU A 1 168 ? 46.414 22.241 -8.354 1.00 79.69 168 LEU A CA 1
ATOM 1397 C C . LEU A 1 168 ? 46.636 21.010 -7.472 1.00 79.69 168 LEU A C 1
ATOM 1399 O O . LEU A 1 168 ? 45.922 20.844 -6.487 1.00 79.69 168 LEU A O 1
ATOM 1403 N N . THR A 1 169 ? 47.571 20.137 -7.837 1.00 82.69 169 THR A N 1
ATOM 1404 C CA . THR A 1 169 ? 47.937 18.965 -7.026 1.00 82.69 169 THR A CA 1
ATOM 1405 C C . THR A 1 169 ? 49.042 19.277 -6.015 1.00 82.69 169 THR A C 1
ATOM 1407 O O . THR A 1 169 ? 49.367 18.432 -5.195 1.00 82.69 169 THR A O 1
ATOM 1410 N N . GLY A 1 170 ? 49.607 20.491 -6.042 1.00 73.75 170 GLY A N 1
ATOM 1411 C CA . GLY A 1 170 ? 50.631 20.928 -5.089 1.00 73.75 170 GLY A CA 1
ATOM 1412 C C . GLY A 1 170 ? 51.997 20.266 -5.289 1.00 73.75 170 GLY A C 1
ATOM 1413 O O . GL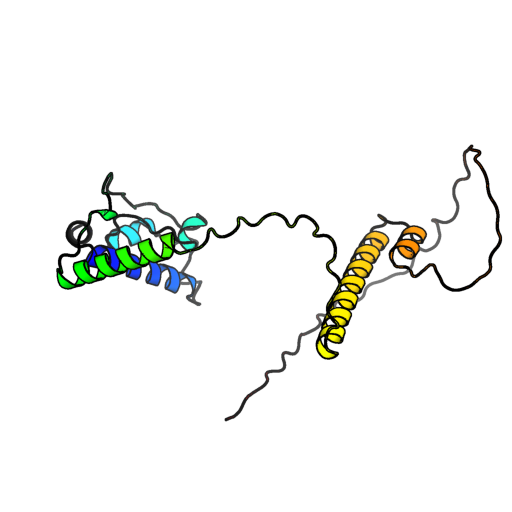Y A 1 170 ? 52.897 20.491 -4.487 1.00 73.75 170 GLY A O 1
ATOM 1414 N N . PHE A 1 171 ? 52.177 19.490 -6.363 1.00 68.06 171 PHE A N 1
ATOM 1415 C CA . PHE A 1 171 ? 53.450 18.853 -6.709 1.00 68.06 171 PHE A CA 1
ATOM 1416 C C . PHE A 1 171 ? 54.485 19.844 -7.272 1.00 68.06 171 PHE A C 1
ATOM 1418 O O . PHE A 1 171 ? 55.676 19.548 -7.248 1.00 68.06 171 PHE A O 1
ATOM 1425 N N . GLY A 1 172 ? 54.065 21.029 -7.731 1.00 56.72 172 GLY A N 1
ATOM 1426 C CA . GLY A 1 172 ? 54.940 22.056 -8.319 1.00 56.72 172 GLY A CA 1
ATOM 1427 C C . GLY A 1 172 ? 55.750 22.899 -7.321 1.00 56.72 172 GLY A C 1
ATOM 1428 O O . GLY A 1 172 ? 55.965 24.082 -7.568 1.00 56.72 172 GLY A O 1
ATOM 1429 N N . GLY A 1 173 ? 56.154 22.349 -6.173 1.00 56.44 173 GLY A N 1
ATOM 1430 C CA . GLY A 1 173 ? 56.792 23.125 -5.107 1.00 56.44 173 GLY A CA 1
ATOM 1431 C C . GLY A 1 173 ? 57.758 22.328 -4.240 1.00 56.44 173 GLY A C 1
ATOM 1432 O O . GLY A 1 173 ? 57.500 22.140 -3.055 1.00 56.44 173 GLY A O 1
ATOM 1433 N N . SER A 1 174 ? 58.886 21.909 -4.811 1.00 48.09 174 SER A N 1
ATOM 1434 C CA . SER A 1 174 ? 60.106 21.624 -4.050 1.00 48.09 174 SER A CA 1
ATOM 1435 C C . SER A 1 174 ? 61.313 21.967 -4.922 1.00 48.09 174 SER A C 1
ATOM 1437 O O . SER A 1 174 ? 61.469 21.394 -5.995 1.00 48.09 174 SER A O 1
ATOM 1439 N N . ASP A 1 175 ? 62.137 22.886 -4.407 1.00 41.66 175 ASP A N 1
ATOM 1440 C CA . ASP A 1 175 ? 63.550 23.148 -4.743 1.00 41.66 175 ASP A CA 1
ATOM 1441 C C . ASP A 1 175 ? 63.846 24.337 -5.698 1.00 41.66 175 ASP A C 1
ATOM 1443 O O . ASP A 1 175 ? 63.844 24.187 -6.916 1.00 41.66 175 ASP A O 1
ATOM 1447 N N . GLY A 1 176 ? 64.224 25.507 -5.135 1.00 36.91 176 GLY A N 1
ATOM 1448 C CA . GLY A 1 176 ? 65.170 26.436 -5.796 1.00 36.91 176 GLY A CA 1
ATOM 1449 C C . GLY A 1 176 ? 64.896 27.953 -5.777 1.00 36.91 176 GLY A C 1
ATOM 1450 O O . GLY A 1 176 ? 64.389 28.472 -6.758 1.00 36.91 176 GLY A O 1
ATOM 1451 N N . GLU A 1 177 ? 65.346 28.633 -4.710 1.00 34.34 177 GLU A N 1
ATOM 1452 C CA . GLU A 1 177 ? 65.864 30.027 -4.610 1.00 34.34 177 GLU A CA 1
ATOM 1453 C C . GLU A 1 177 ? 65.054 31.260 -5.089 1.00 34.34 177 GLU A C 1
ATOM 1455 O O . GLU A 1 177 ? 64.338 31.271 -6.082 1.00 34.34 177 GLU A O 1
ATOM 1460 N N .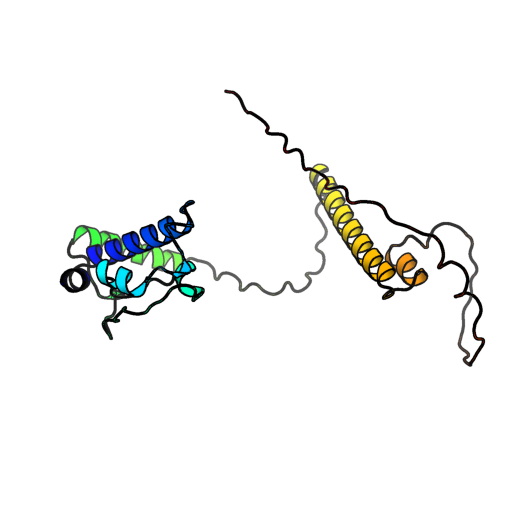 GLY A 1 178 ? 65.178 32.345 -4.310 1.00 36.72 178 GLY A N 1
ATOM 1461 C CA . GLY A 1 178 ? 64.347 33.546 -4.384 1.00 36.72 178 GLY A CA 1
ATOM 1462 C C . GLY A 1 178 ? 64.935 34.713 -5.175 1.00 36.72 178 GLY A C 1
ATOM 1463 O O . GLY A 1 178 ? 66.112 34.723 -5.506 1.00 36.72 178 GLY A O 1
ATOM 1464 N N . SER A 1 179 ? 64.108 35.734 -5.407 1.00 27.33 179 SER A N 1
ATOM 1465 C CA . SER A 1 179 ? 64.503 37.148 -5.413 1.00 27.33 179 SER A CA 1
ATOM 1466 C C . SER A 1 179 ? 63.258 38.032 -5.528 1.00 27.33 179 SER A C 1
ATOM 1468 O O . SER A 1 179 ? 62.277 37.677 -6.181 1.00 27.33 179 SER A O 1
ATOM 1470 N N . ASP A 1 180 ? 63.325 39.154 -4.828 1.00 28.09 180 ASP A N 1
ATOM 1471 C CA . ASP A 1 180 ? 62.355 40.229 -4.681 1.00 28.09 180 ASP A CA 1
ATOM 1472 C C . ASP A 1 180 ? 61.918 40.898 -5.999 1.00 28.09 180 ASP A C 1
ATOM 1474 O O . ASP A 1 180 ? 62.642 40.886 -6.994 1.00 28.09 180 ASP A O 1
ATOM 1478 N N . GLY A 1 181 ? 60.796 41.626 -5.952 1.00 27.53 181 GLY A N 1
ATOM 1479 C CA . GLY A 1 181 ? 60.661 42.861 -6.736 1.00 27.53 181 GLY A CA 1
ATOM 1480 C C . GLY A 1 181 ? 59.436 42.997 -7.645 1.00 27.53 181 GLY A C 1
ATOM 1481 O O . GLY A 1 181 ? 59.165 42.184 -8.518 1.00 27.53 181 GLY A O 1
ATOM 1482 N N . ASP A 1 182 ? 58.744 44.108 -7.421 1.00 25.19 182 ASP A N 1
ATOM 1483 C CA . ASP A 1 182 ? 57.598 44.719 -8.090 1.00 25.19 182 ASP A CA 1
ATOM 1484 C C . ASP A 1 182 ? 57.508 44.773 -9.639 1.00 25.19 182 ASP A C 1
ATOM 1486 O O . ASP A 1 182 ? 58.486 44.740 -10.378 1.00 25.19 182 ASP A O 1
ATOM 1490 N N . ALA A 1 183 ? 56.273 45.102 -10.058 1.00 27.28 183 ALA A N 1
ATOM 1491 C CA . ALA A 1 183 ? 55.887 46.020 -11.146 1.00 27.28 183 ALA A CA 1
ATOM 1492 C C . ALA A 1 183 ? 55.570 45.496 -12.571 1.00 27.28 183 ALA A C 1
ATOM 1494 O O . ALA A 1 183 ? 56.417 45.102 -13.360 1.00 27.28 183 ALA A O 1
ATOM 1495 N N . ALA A 1 184 ? 54.294 45.711 -12.923 1.00 26.19 184 ALA A N 1
ATOM 1496 C CA . ALA A 1 184 ? 53.786 46.342 -14.150 1.00 26.19 184 ALA A CA 1
ATOM 1497 C C . ALA A 1 184 ? 54.153 45.781 -15.549 1.00 26.19 184 ALA A C 1
ATOM 1499 O O . ALA A 1 184 ? 55.192 46.070 -16.124 1.00 26.19 184 ALA A O 1
ATOM 1500 N N . GLY A 1 185 ? 53.146 45.134 -16.153 1.00 27.59 185 GLY A N 1
ATOM 1501 C CA . GLY A 1 185 ? 52.631 45.293 -17.526 1.00 27.59 185 GLY A CA 1
ATOM 1502 C C . GLY A 1 185 ? 53.562 45.526 -18.729 1.00 27.59 185 GLY A C 1
ATOM 1503 O O . GLY A 1 185 ? 54.248 46.535 -18.809 1.00 27.59 185 GLY A O 1
ATOM 1504 N N . ARG A 1 186 ? 53.374 44.721 -19.791 1.00 27.11 186 ARG A N 1
ATOM 1505 C CA . ARG A 1 186 ? 53.277 45.153 -21.210 1.00 27.11 186 ARG A CA 1
ATOM 1506 C C . ARG A 1 186 ? 52.935 43.967 -22.121 1.00 27.11 186 ARG A C 1
ATOM 1508 O O . ARG A 1 186 ? 53.292 42.833 -21.834 1.00 27.11 186 ARG A O 1
ATOM 1515 N N . GLY A 1 187 ? 52.187 44.245 -23.191 1.00 25.78 187 GLY A N 1
ATOM 1516 C CA . GLY A 1 187 ? 51.623 43.245 -24.103 1.00 25.78 187 GLY A CA 1
ATOM 1517 C C . GLY A 1 187 ? 52.353 43.052 -25.438 1.00 25.78 187 GLY A C 1
ATOM 1518 O O . GLY A 1 187 ? 53.476 43.511 -25.622 1.00 25.78 187 GLY A O 1
ATOM 1519 N N . LYS A 1 188 ? 51.598 42.452 -26.381 1.00 27.64 188 LYS A N 1
ATOM 1520 C CA . LYS A 1 188 ? 51.941 42.001 -27.754 1.00 27.64 188 LYS A CA 1
ATOM 1521 C C . LYS A 1 188 ? 52.896 40.795 -27.766 1.00 27.64 188 LYS A C 1
ATOM 1523 O O . LYS A 1 188 ? 53.831 40.741 -26.998 1.00 27.64 188 LYS A O 1
ATOM 1528 N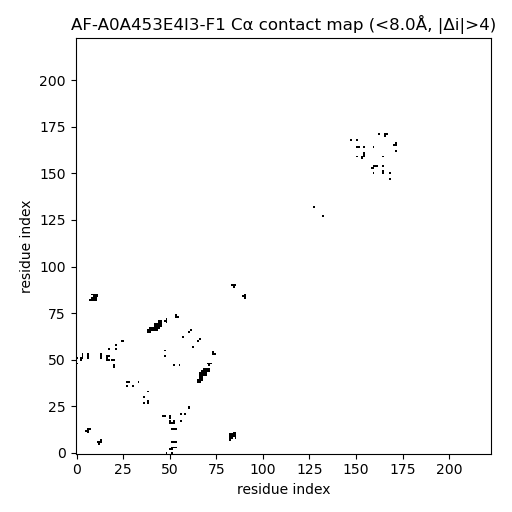 N . GLY A 1 189 ? 52.760 39.782 -28.612 1.00 25.88 189 GLY A N 1
ATOM 1529 C CA . GLY A 1 189 ? 51.937 39.570 -29.791 1.00 25.88 189 GLY A CA 1
ATOM 1530 C C . GLY A 1 189 ? 52.648 38.530 -30.667 1.00 25.88 189 GLY A C 1
ATOM 1531 O O . GLY A 1 189 ? 53.847 38.634 -30.868 1.00 25.88 189 GLY A O 1
ATOM 1532 N N . LYS A 1 190 ? 51.873 37.573 -31.185 1.00 30.66 190 LYS A N 1
ATOM 1533 C CA . LYS A 1 190 ? 52.086 36.781 -32.410 1.00 30.66 190 LYS A CA 1
ATOM 1534 C C . LYS A 1 190 ? 53.381 35.959 -32.601 1.00 30.66 190 LYS A C 1
ATOM 1536 O O . LYS A 1 190 ? 54.458 36.472 -32.853 1.00 30.66 190 LYS A O 1
ATOM 1541 N N . GLU A 1 191 ? 53.105 34.661 -32.771 1.00 31.02 191 GLU A N 1
ATOM 1542 C CA . GLU A 1 191 ? 53.546 33.830 -33.901 1.00 31.02 191 GLU A CA 1
ATOM 1543 C C . GLU A 1 191 ? 54.951 33.219 -33.827 1.00 31.02 191 GLU A C 1
ATOM 1545 O O . GLU A 1 191 ? 55.950 33.855 -34.141 1.00 31.02 191 GLU A O 1
ATOM 1550 N N . ARG A 1 192 ? 54.995 31.900 -33.579 1.00 31.45 192 ARG A N 1
ATOM 1551 C CA . ARG A 1 192 ? 55.799 30.970 -34.386 1.00 31.45 192 ARG A CA 1
ATOM 1552 C C . ARG A 1 192 ? 55.274 29.539 -34.280 1.00 31.45 192 ARG A C 1
ATOM 1554 O O . ARG A 1 192 ? 55.177 28.937 -33.220 1.00 31.45 192 ARG A O 1
ATOM 1561 N N . ARG A 1 193 ? 54.873 29.055 -35.453 1.00 31.09 193 ARG A N 1
ATOM 1562 C CA . ARG A 1 193 ? 54.330 27.740 -35.780 1.00 31.09 193 ARG A CA 1
ATOM 1563 C C . ARG A 1 193 ? 55.351 26.615 -35.569 1.00 31.09 193 ARG A C 1
ATOM 1565 O O . ARG A 1 193 ? 56.526 26.794 -35.858 1.00 31.09 193 ARG A O 1
ATOM 1572 N N . SER A 1 194 ? 54.802 25.422 -35.322 1.00 35.38 194 SER A N 1
ATOM 1573 C CA . SER A 1 194 ? 55.147 24.164 -36.006 1.00 35.38 194 SER A CA 1
ATOM 1574 C C . SER A 1 194 ? 56.607 23.709 -35.951 1.00 35.38 194 SER A C 1
ATOM 1576 O O . SER A 1 194 ? 57.398 24.137 -36.789 1.00 35.38 194 SER A O 1
ATOM 1578 N N . LYS A 1 195 ? 56.881 22.680 -35.134 1.00 33.50 195 LYS A N 1
ATOM 1579 C CA . LYS A 1 195 ? 57.631 21.459 -35.523 1.00 33.50 195 LYS A CA 1
ATOM 1580 C C . LYS A 1 195 ? 57.864 20.533 -34.314 1.00 33.50 195 LYS A C 1
ATOM 1582 O O . LYS A 1 195 ? 58.991 20.346 -33.915 1.00 33.50 195 LYS A O 1
ATOM 1587 N N . GLU A 1 196 ? 56.834 19.895 -33.757 1.00 33.50 196 GLU A N 1
ATOM 1588 C CA . GLU A 1 196 ? 57.091 18.726 -32.878 1.00 33.50 196 GLU A CA 1
ATOM 1589 C C . GLU A 1 196 ? 55.877 17.783 -32.747 1.00 33.50 196 GLU A C 1
ATOM 1591 O O . GLU A 1 196 ? 55.705 17.081 -31.763 1.00 33.50 196 GLU A O 1
ATOM 1596 N N . GLN A 1 197 ? 54.992 17.733 -33.750 1.00 34.88 197 GLN A N 1
ATOM 1597 C CA . GLN A 1 197 ? 53.905 16.735 -33.810 1.00 34.88 197 GLN A CA 1
ATOM 1598 C C . GLN A 1 197 ? 54.170 15.618 -34.827 1.00 34.88 197 GLN A C 1
ATOM 1600 O O . GLN A 1 197 ? 53.252 14.940 -35.288 1.00 34.88 197 GLN A O 1
ATOM 1605 N N . LYS A 1 198 ? 55.430 15.388 -35.210 1.00 36.66 198 LYS A N 1
ATOM 1606 C CA . LYS A 1 198 ? 55.739 14.421 -36.269 1.00 36.66 198 LYS A CA 1
ATOM 1607 C C . LYS A 1 198 ? 56.929 13.523 -35.959 1.00 36.66 198 LYS A C 1
ATOM 1609 O O . LYS A 1 198 ? 57.819 13.403 -36.786 1.00 36.66 198 LYS A O 1
ATOM 1614 N N . LYS A 1 199 ? 56.917 12.855 -34.799 1.00 33.75 199 LYS A N 1
ATOM 1615 C CA . LYS A 1 199 ? 57.648 11.591 -34.569 1.00 33.75 199 LYS A CA 1
ATOM 1616 C C . LYS A 1 199 ? 57.310 10.995 -33.195 1.00 33.75 199 LYS A C 1
ATOM 1618 O O . LYS A 1 199 ? 58.062 11.169 -32.259 1.00 33.75 199 LYS A O 1
ATOM 1623 N N . LEU A 1 200 ? 56.174 10.300 -33.081 1.00 36.38 200 LEU A N 1
ATOM 1624 C CA . LEU A 1 200 ? 56.057 9.059 -32.279 1.00 36.38 200 LEU A CA 1
ATOM 1625 C C . LEU A 1 200 ? 54.697 8.342 -32.433 1.00 36.38 200 LEU A C 1
ATOM 1627 O O . LEU A 1 200 ? 54.295 7.549 -31.592 1.00 36.38 200 LEU A O 1
ATOM 1631 N N . LYS A 1 201 ? 53.973 8.542 -33.540 1.00 40.84 201 LYS A N 1
ATOM 1632 C CA . LYS A 1 201 ? 53.016 7.531 -34.012 1.00 40.84 201 LYS A CA 1
ATOM 1633 C C . LYS A 1 201 ? 53.768 6.609 -34.960 1.00 40.84 201 LYS A C 1
ATOM 1635 O O . LYS A 1 201 ? 53.843 6.940 -36.134 1.00 40.84 201 LYS A O 1
ATOM 1640 N N . GLN A 1 202 ? 54.353 5.526 -34.443 1.00 42.81 202 GLN A N 1
ATOM 1641 C CA . GLN A 1 202 ? 54.610 4.267 -35.171 1.00 42.81 202 GLN A CA 1
ATOM 1642 C C . GLN A 1 202 ? 55.400 3.270 -34.301 1.00 42.81 202 GLN A C 1
ATOM 1644 O O . GLN A 1 202 ? 56.590 3.087 -34.500 1.00 42.81 202 GLN A O 1
ATOM 1649 N N . ARG A 1 203 ? 54.720 2.625 -33.344 1.00 33.25 203 ARG A N 1
ATOM 1650 C CA . ARG A 1 203 ? 54.925 1.237 -32.858 1.00 33.25 203 ARG A CA 1
ATOM 1651 C C . ARG A 1 203 ? 53.592 0.867 -32.175 1.00 33.25 203 ARG A C 1
ATOM 1653 O O . ARG A 1 203 ? 53.220 1.524 -31.217 1.00 33.25 203 ARG A O 1
ATOM 1660 N N . GLY A 1 204 ? 52.674 0.085 -32.758 1.00 27.34 204 GLY A N 1
ATOM 1661 C CA . GLY A 1 204 ? 52.746 -1.377 -32.908 1.00 27.34 204 GLY A CA 1
ATOM 1662 C C . GLY A 1 204 ? 52.886 -2.031 -31.522 1.00 27.34 204 GLY A C 1
ATOM 1663 O O . GLY A 1 204 ? 53.904 -1.802 -30.893 1.00 27.34 204 GLY A O 1
ATOM 1664 N N . GLY A 1 205 ? 51.964 -2.808 -30.943 1.00 27.22 205 GLY A N 1
ATOM 1665 C CA . GLY A 1 205 ? 50.758 -3.469 -31.430 1.00 27.22 205 GLY A CA 1
ATOM 1666 C C . GLY A 1 205 ? 50.025 -4.205 -30.283 1.00 27.22 205 GLY A C 1
ATOM 1667 O O . GLY A 1 205 ? 50.320 -4.011 -29.109 1.00 27.22 205 GLY A O 1
ATOM 1668 N N . LYS A 1 206 ? 49.035 -5.022 -30.666 1.00 38.84 206 LYS A N 1
ATOM 1669 C CA . LYS A 1 206 ? 48.158 -5.900 -29.861 1.00 38.84 206 LYS A CA 1
ATOM 1670 C C . LYS A 1 206 ? 48.808 -6.596 -28.647 1.00 38.84 206 LYS A C 1
ATOM 1672 O O . LYS A 1 206 ? 49.765 -7.326 -28.838 1.00 38.84 206 LYS A O 1
ATOM 1677 N N . THR A 1 207 ? 48.110 -6.565 -27.504 1.00 31.84 207 THR A N 1
ATOM 1678 C CA . THR A 1 207 ? 47.834 -7.693 -26.570 1.00 31.84 207 THR A CA 1
ATOM 1679 C C . THR A 1 207 ? 46.790 -7.183 -25.564 1.00 31.84 207 THR A C 1
ATOM 1681 O O . THR A 1 207 ? 46.980 -6.125 -24.984 1.00 31.84 207 THR A O 1
ATOM 1684 N N . GLY A 1 208 ? 45.593 -7.752 -25.421 1.00 30.11 208 GLY A N 1
ATOM 1685 C CA . GLY A 1 208 ? 45.345 -9.069 -24.835 1.00 30.11 208 GLY A CA 1
ATOM 1686 C C . GLY A 1 208 ? 44.717 -8.858 -23.450 1.00 30.11 208 GLY A C 1
ATOM 1687 O O . GLY A 1 208 ? 45.405 -8.472 -22.510 1.00 30.11 208 GLY A O 1
ATOM 1688 N N . GLY A 1 209 ? 43.397 -9.027 -23.341 1.00 43.19 209 GLY A N 1
ATOM 1689 C CA . GLY A 1 209 ? 42.658 -8.794 -22.101 1.00 43.19 209 GLY A CA 1
ATOM 1690 C C . GLY A 1 209 ? 43.103 -9.713 -20.962 1.00 43.19 209 GLY A C 1
ATOM 1691 O O . GLY A 1 209 ? 43.307 -10.908 -21.158 1.00 43.19 209 GLY A O 1
ATOM 1692 N N . ARG A 1 210 ? 43.180 -9.165 -19.746 1.00 37.41 210 ARG A N 1
ATOM 1693 C CA . ARG A 1 210 ? 43.150 -9.946 -18.506 1.00 37.41 210 ARG A CA 1
ATOM 1694 C C . ARG A 1 210 ? 42.007 -9.445 -17.636 1.00 37.41 210 ARG A C 1
ATOM 1696 O O . ARG A 1 210 ? 42.056 -8.348 -17.088 1.00 37.41 210 ARG A O 1
ATOM 1703 N N . ARG A 1 211 ? 40.965 -10.274 -17.545 1.00 38.12 211 ARG A N 1
ATOM 1704 C CA . ARG A 1 211 ? 39.969 -10.238 -16.472 1.00 38.12 211 ARG A CA 1
ATOM 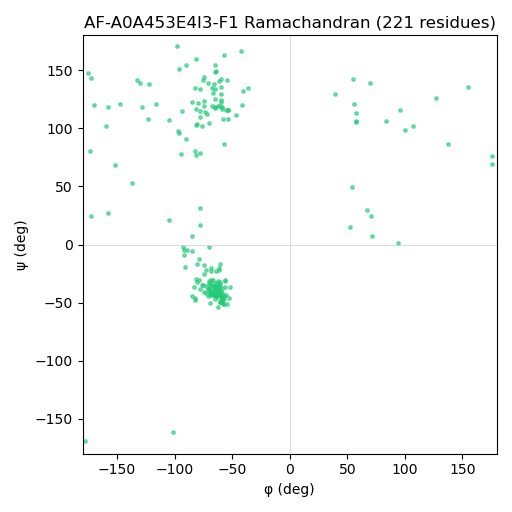1705 C C . ARG A 1 211 ? 40.712 -10.453 -15.155 1.00 38.12 211 ARG A C 1
ATOM 1707 O O . ARG A 1 211 ? 41.414 -11.452 -15.026 1.00 38.12 211 ARG A O 1
ATOM 1714 N N . PHE A 1 212 ? 40.566 -9.536 -14.204 1.00 32.62 212 PHE A N 1
ATOM 1715 C CA . PHE A 1 212 ? 41.023 -9.766 -12.839 1.00 32.62 212 PHE A CA 1
ATOM 1716 C C . PHE A 1 212 ? 39.850 -10.309 -12.023 1.00 32.62 212 PHE A C 1
ATOM 1718 O O . PHE A 1 212 ? 38.816 -9.661 -11.866 1.00 32.62 212 PHE A O 1
ATOM 1725 N N . GLU A 1 213 ? 40.010 -11.552 -11.595 1.00 35.69 213 GLU A N 1
ATOM 1726 C CA . GLU A 1 213 ? 39.068 -12.353 -10.829 1.00 35.69 213 GLU A CA 1
ATOM 1727 C C . GLU A 1 213 ? 39.138 -11.940 -9.349 1.00 35.69 213 GLU A C 1
ATOM 1729 O O . GLU A 1 213 ? 40.199 -11.980 -8.723 1.00 35.69 213 GLU A O 1
ATOM 1734 N N . VAL A 1 214 ? 38.014 -11.505 -8.777 1.00 40.88 214 VAL A N 1
ATOM 1735 C CA . VAL A 1 214 ? 37.927 -11.136 -7.358 1.00 40.88 214 VAL A CA 1
ATOM 1736 C C . VAL A 1 214 ? 37.748 -12.412 -6.535 1.00 40.88 214 VAL A C 1
ATOM 1738 O O . VAL A 1 214 ? 36.653 -12.964 -6.460 1.00 40.88 214 VAL A O 1
ATOM 1741 N N . LYS A 1 215 ? 38.820 -12.881 -5.887 1.00 35.69 215 LYS A N 1
ATOM 1742 C CA . LYS A 1 215 ? 38.737 -13.933 -4.862 1.00 35.69 215 LYS A CA 1
ATOM 1743 C C . LYS A 1 215 ? 38.054 -13.386 -3.605 1.00 35.69 215 LYS A C 1
ATOM 1745 O O . LYS A 1 215 ? 38.664 -12.680 -2.805 1.00 35.69 215 LYS A O 1
ATOM 1750 N N . SER A 1 216 ? 36.794 -13.761 -3.402 1.00 41.00 216 SER A N 1
ATOM 1751 C CA . SER A 1 216 ? 36.069 -13.585 -2.143 1.00 41.00 216 SER A CA 1
ATOM 1752 C C . SER A 1 216 ? 36.600 -14.555 -1.077 1.00 41.00 216 SER A C 1
ATOM 1754 O O . SER A 1 216 ? 36.389 -15.764 -1.175 1.00 41.00 216 SER A O 1
ATOM 1756 N N . LYS A 1 217 ? 37.261 -14.051 -0.028 1.00 41.81 217 LYS A N 1
ATOM 1757 C CA . LYS A 1 217 ? 37.522 -14.837 1.191 1.00 41.81 217 LYS A CA 1
ATOM 1758 C C . LYS A 1 217 ? 36.272 -14.840 2.075 1.00 41.81 217 LYS A C 1
ATOM 1760 O O . LYS A 1 217 ? 35.988 -13.868 2.770 1.00 41.81 217 LYS A O 1
ATOM 1765 N N . LEU A 1 218 ? 35.553 -15.962 2.055 1.00 40.44 218 LEU A N 1
ATOM 1766 C CA . LEU A 1 218 ? 34.573 -16.355 3.069 1.00 40.44 218 LEU A CA 1
ATOM 1767 C C . LEU A 1 218 ? 35.278 -16.473 4.432 1.00 40.44 218 LEU A C 1
ATOM 1769 O O . LEU A 1 218 ? 36.211 -17.262 4.582 1.00 40.44 218 LEU A O 1
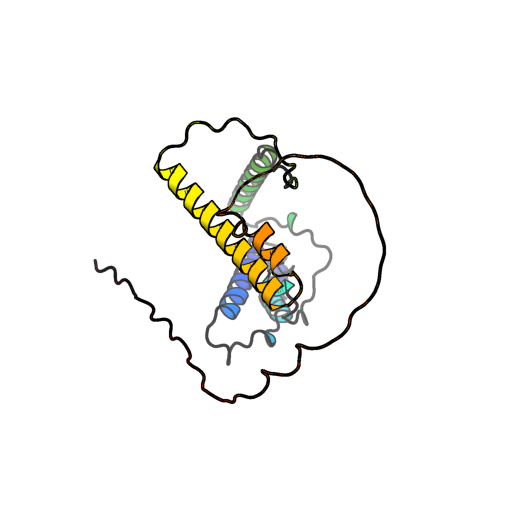ATOM 1773 N N . LYS A 1 219 ? 34.818 -15.730 5.442 1.00 39.78 219 LYS A N 1
ATOM 1774 C CA . LYS A 1 219 ? 35.219 -15.935 6.840 1.00 39.78 219 LYS A CA 1
ATOM 1775 C C . LYS A 1 219 ? 34.157 -16.811 7.508 1.00 39.78 219 LYS A C 1
ATOM 1777 O O . LYS A 1 219 ? 33.113 -16.323 7.929 1.00 39.78 219 LYS A O 1
ATOM 1782 N N . SER A 1 220 ? 34.413 -18.118 7.549 1.00 43.16 220 SER A N 1
ATOM 1783 C CA . SER A 1 220 ? 33.611 -19.083 8.308 1.00 43.16 220 SER A CA 1
ATOM 1784 C C . SER A 1 220 ? 33.794 -18.809 9.803 1.00 43.16 220 SER A C 1
ATOM 1786 O O . SER A 1 220 ? 34.910 -18.884 10.320 1.00 43.16 220 SER A O 1
ATOM 1788 N N . LYS A 1 221 ? 32.697 -18.490 10.489 1.00 48.38 221 LYS A N 1
ATOM 1789 C CA . LYS A 1 221 ? 32.605 -18.417 11.947 1.00 48.38 221 LYS A CA 1
ATOM 1790 C C . LYS A 1 221 ? 32.023 -19.7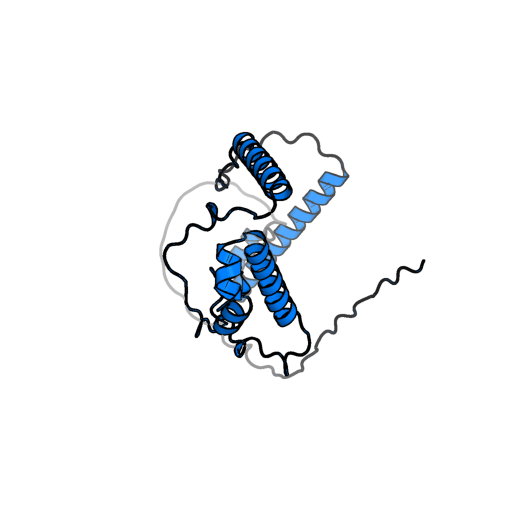53 12.408 1.00 48.38 221 LYS A C 1
ATOM 1792 O O . LYS A 1 221 ? 30.818 -19.959 12.294 1.00 48.38 221 LYS A O 1
ATOM 1797 N N . ARG A 1 222 ? 32.881 -20.681 12.839 1.00 50.50 222 ARG A N 1
ATOM 1798 C CA . ARG A 1 222 ? 32.437 -21.899 13.530 1.00 50.50 222 ARG A CA 1
ATOM 1799 C C . ARG A 1 222 ? 32.099 -21.546 14.980 1.00 50.50 222 ARG A C 1
ATOM 1801 O O . ARG A 1 222 ? 32.823 -20.772 15.607 1.00 50.50 222 ARG A O 1
ATOM 1808 N N . ARG A 1 223 ? 30.944 -22.048 15.413 1.00 43.59 223 ARG A N 1
ATOM 1809 C CA . ARG A 1 223 ? 30.593 -22.280 16.814 1.00 43.59 223 ARG A CA 1
ATOM 1810 C C . ARG A 1 223 ? 31.346 -23.504 17.310 1.00 43.59 223 ARG A C 1
ATOM 1812 O O . ARG A 1 223 ? 31.641 -24.362 16.446 1.00 43.59 223 ARG A O 1
#

Radius of gyration: 34.07 Å; Cα contacts (8 Å, |Δi|>4): 110; chains: 1; bounding box: 85×69×58 Å

Organism: Aegilops tauschii subsp. strangulata (NCBI:txid200361)

Secondary structure (DSSP, 8-state):
-HHHHHHHH-HHHHHHHHHHHHHHHHHHHH-S-TTTS-GGG--HHHHHHHTT-SS----HHHHTS-S--TT-----S--TTTPPPSSHHHHHHHHHHHHHHHHHHHHS-----------PPPPPPP---HHHHHHHHHHHHHHHHHHHHHHHHHHTTTSS-HHHHHHHHT-S--S--------------------SSSS------------------------

pLDDT: mean 70.25, std 21.25, range [25.19, 94.25]

Sequence (223 aa):
LQIRTAALEDRNIMEKGLRAFVSFVRSYKEHHCSFIFRWKGLEVGKLAMEYGLLQIPSMPEVKHNNLSLKGFFPLGNIDFSQIKFKDKTREKQRQKALKRKAEELANEPPVPEKRIPRERPDKPKRKQTGKQRQTIQSKEDMDELTNEYRLLKKLKRGVIDEDEYEKLTGFGGSDGEGSDGDAAGRGKGKERRSKEQKKLKQRGGKTGGRRFEVKSKLKSKRR

Mean predicted aligned error: 20.59 Å